Protein AF-A0A5N5X2F8-F1 (afdb_monomer)

Nearest PDB 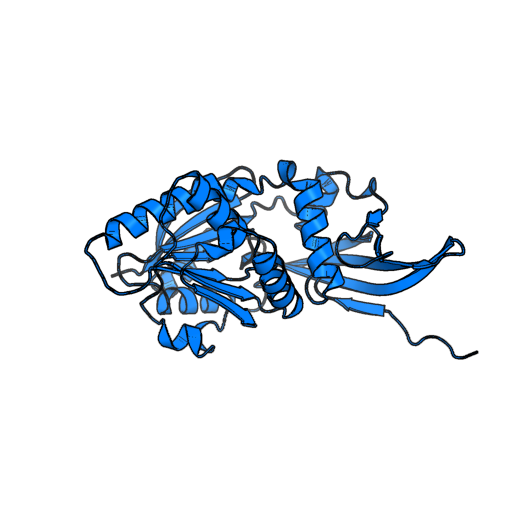structures (foldseek):
  5hoq-assembly1_C-2  TM=4.712E-01  e=2.119E-04  Micromonospora echinospora
  1zkd-assembly1_B  TM=4.574E-01  e=3.622E-04  Rhodopseudomonas palustris CGA009
  1zkd-assembly1_A  TM=4.535E-01  e=3.844E-04  Rhodopseudomonas palustris CGA009
  6kpb-assembly1_C-2  TM=5.242E-01  e=2.912E-03  Arabidopsis thaliana
  5zzw-assembly2_A  TM=4.802E-01  e=1.370E-02  Dictyostelium discoideum

Organism: NCBI:txid41062

Secondary structure (DSSP, 8-state):
-PPPPP-EEEE-SSSSHHHHHHHHHHHHHTHHHHTTTHHHHHHHHHHHHHHHHTTTT-SSPEEEEEET-TTSHHHHHHHHHHHHTT---TTEEEEEEES-HHHHHHHHHHHHH-GGGGGSSEEEEEE--GGGGGGSHHHHTTTTTBSEEEE-TTGGGG--STTHHHHHHHHHHHHBPTTT-EEEEEEE--SSS-HHHHHHHHH-GGG--EEE-SSSTTEEEEPPEEEEEEEETTEEEEEEEEEEEEE-TTS-EEEEEEEEEEEEEEPP-HHHHHHHHHHTTEEEEEEEE-SSEEEEEEEE--

InterPro domains:
  IPR029063 S-adenosyl-L-methionine-dependent methyltransferase superfamily [G3DSA:3.40.50.150] (2-218)
  IPR029063 S-adenosyl-L-methionine-dependent methyltransferase superfamily [SSF53335] (6-289)
  IPR041698 Methyltransferase domain 25 [PF13649] (64-178)

Sequence (302 aa):
MSASASKERKSNFYDSAYLAEYYDILIRAYATALDTHADRRIYIPAMRKLLGFDSEQTSAPFIVLDVGTGTGRVLANLTNDAVEVNINLSNVEFIGVDKEPAMVHHASAMQQKNPSMSQVGRVNWLVGDAINLTSAELLQNKIGQVNLILFAAGGIAYLTEPDEQKRLFCQVAALLRPITGRFYLSVQRRLNTSLMEGVALQFDVINHREFLSGLYNGVVYKAPQIGESVREGQIVTTRYHSVVVKRIDAGGEEILEDNHIELKQRLWDEAETMGWATDARLHCEEAFKTFNETYFVFKRAD

pLDDT: mean 87.37, std 14.65, range [31.0, 98.81]

Foldseek 3Di:
DDPDDDLEDADALQQALVSLLVVVLLCVVCVVVLVLVVLLVPVVVLVVVLVVVVVVDDPAAAEEEEEQCFLVSSVLSSLVSCVVVVNQQLRHEYEYEHQHVSRLVNNVVVCVVRPSNVRHNYYHGDNDHLLCQCVDPVQVVQFQPHAEYEHDPQVVQQQDDPCSLLSNLLSVLRRANAPRHKYKYKHFPDPPDDPVCCCCVPPVLVVDQWDDGPPDPQKIKGRWDWDDWDDDPQKIKTWIWIWIWGQDPVRDIDTNHTYTHIGITGHDDPVVNVVSNVSSQKDFPDWDDDPTIIITMIHHHD

Mean predicted aligned error: 6.41 Å

Structure (mmCIF, N/CA/C/O backbone):
data_AF-A0A5N5X2F8-F1
#
_entry.id   AF-A0A5N5X2F8-F1
#
loop_
_atom_site.group_PDB
_atom_site.id
_atom_site.type_symbol
_atom_site.label_atom_id
_atom_site.label_alt_id
_atom_site.label_comp_id
_atom_site.label_asym_id
_atom_site.label_entity_id
_atom_site.label_seq_id
_atom_site.pdbx_PDB_ins_code
_atom_site.Cartn_x
_atom_site.Cartn_y
_atom_site.Cartn_z
_atom_site.occupancy
_atom_site.B_iso_or_equiv
_atom_site.auth_seq_id
_atom_site.auth_comp_id
_atom_site.auth_asym_id
_atom_site.auth_atom_id
_atom_site.pdbx_PDB_model_num
ATOM 1 N N . MET A 1 1 ? 8.270 -1.706 -45.590 1.00 36.06 1 MET A N 1
ATOM 2 C CA . MET A 1 1 ? 8.691 -2.005 -44.206 1.00 36.06 1 MET A CA 1
ATOM 3 C C . MET A 1 1 ? 8.122 -0.903 -43.333 1.00 36.06 1 MET A C 1
ATOM 5 O O . MET A 1 1 ? 8.534 0.238 -43.478 1.00 36.06 1 MET A O 1
ATOM 9 N N . SER A 1 2 ? 7.068 -1.210 -42.579 1.00 31.00 2 SER A N 1
ATOM 10 C CA . SER A 1 2 ? 6.364 -0.240 -41.735 1.00 31.00 2 SER A CA 1
ATOM 11 C C . SER A 1 2 ? 7.189 0.004 -40.478 1.00 31.00 2 SER A C 1
ATOM 13 O O . SER A 1 2 ? 7.494 -0.952 -39.770 1.00 31.00 2 SER A O 1
ATOM 15 N N . ALA A 1 3 ? 7.557 1.258 -40.220 1.00 37.19 3 ALA A N 1
ATOM 16 C CA . ALA A 1 3 ? 8.175 1.671 -38.970 1.00 37.19 3 ALA A CA 1
ATOM 17 C C . ALA A 1 3 ? 7.256 1.274 -37.804 1.00 37.19 3 ALA A C 1
ATOM 19 O O . ALA A 1 3 ? 6.080 1.640 -37.785 1.00 37.19 3 ALA A O 1
ATOM 20 N N . SER A 1 4 ? 7.776 0.469 -36.875 1.00 42.94 4 SER A N 1
ATOM 21 C CA . SER A 1 4 ? 7.120 0.191 -35.598 1.00 42.94 4 SE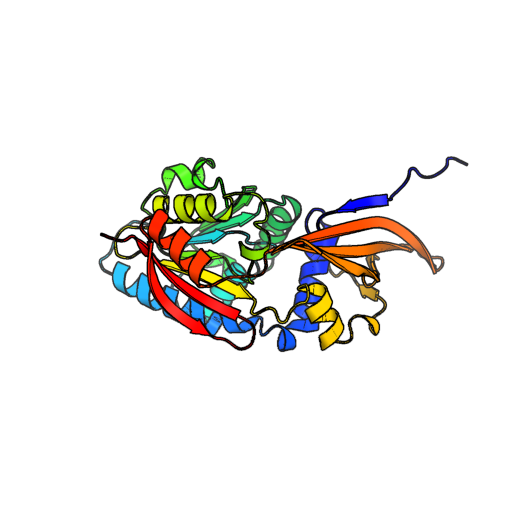R A CA 1
ATOM 22 C C . SER A 1 4 ? 6.848 1.525 -34.914 1.00 42.94 4 SER A C 1
ATOM 24 O O . SER A 1 4 ? 7.780 2.298 -34.699 1.00 42.94 4 SER A O 1
ATOM 26 N N . ALA A 1 5 ? 5.581 1.788 -34.592 1.00 48.28 5 ALA A N 1
ATOM 27 C CA . ALA A 1 5 ? 5.179 2.916 -33.766 1.00 48.28 5 ALA A CA 1
ATOM 28 C C . ALA A 1 5 ? 6.017 2.951 -32.475 1.00 48.28 5 ALA A C 1
ATOM 30 O O . ALA A 1 5 ? 6.410 1.900 -31.960 1.00 48.28 5 ALA A O 1
ATOM 31 N N . SER A 1 6 ? 6.323 4.162 -32.005 1.00 52.12 6 SER A N 1
ATOM 32 C CA . SER A 1 6 ? 7.123 4.405 -30.802 1.00 52.12 6 SER A CA 1
ATOM 33 C C . SER A 1 6 ? 6.571 3.592 -29.618 1.00 52.12 6 SER A C 1
ATOM 35 O O . SER A 1 6 ? 5.393 3.697 -29.281 1.00 52.12 6 SER A O 1
ATOM 37 N N . LYS A 1 7 ? 7.429 2.734 -29.044 1.00 75.50 7 LYS A N 1
ATOM 38 C CA . LYS A 1 7 ? 7.165 1.921 -27.840 1.00 75.50 7 LYS A CA 1
ATOM 39 C C . LYS A 1 7 ? 7.530 2.671 -26.549 1.00 75.50 7 LYS A C 1
ATOM 41 O O . LYS A 1 7 ? 7.416 2.108 -25.462 1.00 75.50 7 LYS A O 1
ATOM 46 N N . GLU A 1 8 ? 7.958 3.926 -26.695 1.00 87.12 8 GLU A N 1
ATOM 47 C CA . GLU A 1 8 ? 8.267 4.839 -25.602 1.00 87.12 8 GLU A CA 1
ATOM 48 C C . GLU A 1 8 ? 6.978 5.301 -24.936 1.00 87.12 8 GLU A C 1
ATOM 50 O O . GLU A 1 8 ? 6.026 5.737 -25.591 1.00 87.12 8 GLU A O 1
ATOM 55 N N . ARG A 1 9 ? 6.951 5.251 -23.609 1.00 92.38 9 ARG A N 1
ATOM 56 C CA . ARG A 1 9 ? 5.816 5.736 -22.834 1.00 92.38 9 ARG A CA 1
ATOM 57 C C . ARG A 1 9 ? 6.250 6.367 -21.525 1.00 92.38 9 ARG A C 1
ATOM 59 O O . ARG A 1 9 ? 7.236 5.971 -20.908 1.00 92.38 9 ARG A O 1
ATOM 66 N N . LYS A 1 10 ? 5.451 7.333 -21.070 1.00 91.75 10 LYS A N 1
ATOM 67 C CA . LYS A 1 10 ? 5.519 7.817 -19.690 1.00 91.75 10 LYS A CA 1
ATOM 68 C C . LYS A 1 10 ? 4.936 6.753 -18.769 1.00 91.75 10 LYS A C 1
ATOM 70 O O . LYS A 1 10 ? 3.912 6.161 -19.109 1.00 91.75 10 LYS A O 1
ATOM 75 N N . SER A 1 11 ? 5.581 6.535 -17.631 1.00 90.50 11 SER A N 1
ATOM 76 C CA . SER A 1 11 ? 5.168 5.549 -16.636 1.00 90.50 11 SER A CA 1
ATOM 77 C C . SER A 1 11 ? 5.377 6.075 -15.217 1.00 90.50 11 SER A C 1
ATOM 79 O O . SER A 1 11 ? 6.148 7.007 -14.982 1.00 90.50 11 SER A O 1
ATOM 81 N N . ASN A 1 12 ? 4.683 5.468 -14.261 1.00 86.56 12 ASN A N 1
ATOM 82 C CA . ASN A 1 12 ? 4.868 5.692 -12.830 1.00 86.56 12 ASN A CA 1
ATOM 83 C C . ASN A 1 12 ? 5.434 4.456 -12.106 1.00 86.56 12 ASN A C 1
ATOM 85 O O . ASN A 1 12 ? 5.328 4.379 -10.889 1.00 86.56 12 ASN A O 1
ATOM 89 N N . PHE A 1 13 ? 6.035 3.511 -12.842 1.00 88.44 13 PHE A N 1
ATOM 90 C CA . PHE A 1 13 ? 6.582 2.237 -12.348 1.00 88.44 13 PHE A CA 1
ATOM 91 C C . PHE A 1 13 ? 5.552 1.167 -11.954 1.00 88.44 13 PHE A C 1
ATOM 93 O O . PHE A 1 13 ? 5.938 0.046 -11.635 1.00 88.44 13 PHE A O 1
ATOM 100 N N . TYR A 1 14 ? 4.258 1.480 -11.977 1.00 90.56 14 TYR A N 1
ATOM 101 C CA . TYR A 1 14 ? 3.218 0.621 -11.404 1.00 90.56 14 TYR A CA 1
ATOM 102 C C . TYR A 1 14 ? 2.017 0.400 -12.337 1.00 90.56 14 TYR A C 1
ATOM 104 O O . TYR A 1 14 ? 1.095 -0.345 -12.017 1.00 90.56 14 TYR A O 1
ATOM 112 N N . ASP A 1 15 ? 2.043 1.025 -13.508 1.00 92.44 15 ASP A N 1
ATOM 113 C CA . ASP A 1 15 ? 0.921 1.198 -14.429 1.00 92.44 15 ASP A CA 1
ATOM 114 C C . ASP A 1 15 ? 0.852 0.146 -15.551 1.00 92.44 15 ASP A C 1
ATOM 116 O O . ASP A 1 15 ? 0.001 0.241 -16.436 1.00 92.44 15 ASP A O 1
ATOM 120 N N . SER A 1 16 ? 1.719 -0.873 -15.538 1.00 95.50 16 SER A N 1
ATOM 121 C CA . SER A 1 16 ? 1.654 -1.992 -16.487 1.00 95.50 16 SER A CA 1
ATOM 122 C C . SER A 1 16 ? 1.788 -3.352 -15.812 1.00 95.50 16 SER A C 1
ATOM 124 O O . SER A 1 16 ? 2.397 -3.499 -14.752 1.00 95.50 16 SER A O 1
ATOM 126 N N . ALA A 1 17 ? 1.225 -4.380 -16.452 1.00 95.75 17 ALA A N 1
ATOM 127 C CA . ALA A 1 17 ? 1.284 -5.752 -15.950 1.00 95.75 17 ALA A CA 1
ATOM 128 C C . ALA A 1 17 ? 2.725 -6.297 -15.904 1.00 95.75 17 ALA A C 1
ATOM 130 O O . ALA A 1 17 ? 3.045 -7.137 -15.063 1.00 95.75 17 ALA A O 1
ATOM 131 N N . TYR A 1 18 ? 3.601 -5.798 -16.782 1.00 95.31 18 TYR A N 1
ATOM 132 C CA . TYR A 1 18 ? 5.026 -6.110 -16.763 1.00 95.31 18 TYR A CA 1
ATOM 133 C C . TYR A 1 18 ? 5.723 -5.464 -15.567 1.00 95.31 18 TYR A C 1
ATOM 135 O O . TYR A 1 18 ? 6.466 -6.148 -14.866 1.00 95.31 18 TYR A O 1
ATOM 143 N N . LEU A 1 19 ? 5.462 -4.181 -15.306 1.00 93.50 19 LEU A N 1
ATOM 144 C CA . LEU A 1 19 ? 6.080 -3.460 -14.196 1.00 93.50 19 LEU A CA 1
ATOM 145 C C . LEU A 1 19 ? 5.560 -3.926 -12.826 1.00 93.50 19 LEU A C 1
ATOM 147 O O . LEU A 1 19 ? 6.339 -3.975 -11.878 1.00 93.50 19 LEU A O 1
ATOM 151 N N . ALA A 1 20 ? 4.299 -4.360 -12.728 1.00 94.94 20 ALA A N 1
ATOM 152 C CA . ALA A 1 20 ? 3.758 -4.984 -11.518 1.00 94.94 20 ALA A CA 1
ATOM 153 C C . ALA A 1 20 ? 4.495 -6.291 -11.158 1.00 94.94 20 ALA A C 1
ATOM 155 O O . ALA A 1 20 ? 4.914 -6.472 -10.014 1.00 94.94 20 ALA A O 1
ATOM 156 N N . GLU A 1 21 ? 4.740 -7.180 -12.131 1.00 94.75 21 GLU A N 1
ATOM 157 C CA . GLU A 1 21 ? 5.575 -8.366 -11.889 1.00 94.75 21 GLU A CA 1
ATOM 158 C C . GLU A 1 21 ? 7.024 -7.975 -11.583 1.00 94.75 21 GLU A C 1
ATOM 160 O O . GLU A 1 21 ? 7.647 -8.545 -10.684 1.00 94.75 21 GLU A O 1
ATOM 165 N N . TYR A 1 22 ? 7.566 -7.009 -12.325 1.00 91.94 22 TYR A N 1
ATOM 166 C CA . TYR A 1 22 ? 8.944 -6.581 -12.142 1.00 91.94 22 TYR A CA 1
ATOM 167 C C . TYR A 1 22 ? 9.190 -6.033 -10.735 1.00 91.94 22 TYR A C 1
ATOM 169 O O . TYR A 1 22 ? 10.188 -6.385 -10.106 1.00 91.94 22 TYR A O 1
ATOM 177 N N . TYR A 1 23 ? 8.251 -5.247 -10.206 1.00 89.62 23 TYR A N 1
ATOM 178 C CA . TYR A 1 23 ? 8.258 -4.790 -8.821 1.00 89.62 23 TYR A CA 1
ATOM 179 C C . TYR A 1 23 ? 8.383 -5.969 -7.849 1.00 89.62 23 TYR A C 1
ATOM 181 O O . TYR A 1 23 ? 9.289 -5.998 -7.020 1.00 89.62 23 TYR A O 1
ATOM 189 N N . ASP A 1 24 ? 7.548 -6.992 -8.008 1.00 89.75 24 ASP A N 1
ATOM 190 C CA . ASP A 1 24 ? 7.590 -8.211 -7.201 1.00 89.75 24 ASP A CA 1
ATOM 191 C C . ASP A 1 24 ? 8.935 -8.957 -7.304 1.00 89.75 24 ASP A C 1
ATOM 193 O O . ASP A 1 24 ? 9.439 -9.486 -6.307 1.00 89.75 24 ASP A O 1
ATOM 197 N N . ILE A 1 25 ? 9.531 -9.013 -8.500 1.00 89.38 25 ILE A N 1
ATOM 198 C CA . ILE A 1 25 ? 10.857 -9.609 -8.718 1.00 89.38 25 ILE A CA 1
ATOM 199 C C . ILE A 1 25 ? 11.926 -8.825 -7.958 1.00 89.38 25 ILE A C 1
ATOM 201 O O . ILE A 1 25 ? 12.729 -9.442 -7.256 1.00 89.38 25 ILE A O 1
ATOM 205 N N . LEU A 1 26 ? 11.917 -7.494 -8.052 1.00 83.00 26 LEU A N 1
ATOM 206 C CA . LEU A 1 26 ? 12.852 -6.636 -7.326 1.00 83.00 26 LEU A CA 1
ATOM 207 C C . LEU A 1 26 ? 12.695 -6.814 -5.815 1.00 83.00 26 LEU A C 1
ATOM 209 O O . LEU A 1 26 ? 13.677 -7.076 -5.124 1.00 83.00 26 LEU A O 1
ATOM 213 N N . ILE A 1 27 ? 11.467 -6.760 -5.296 1.00 81.12 27 ILE A N 1
ATOM 214 C CA . ILE A 1 27 ? 11.210 -6.959 -3.867 1.00 81.12 27 ILE A CA 1
ATOM 215 C C . ILE A 1 27 ? 11.741 -8.318 -3.393 1.00 81.12 27 ILE A C 1
ATOM 217 O O . ILE A 1 27 ? 12.371 -8.381 -2.341 1.00 81.12 27 ILE A O 1
ATOM 221 N N . ARG A 1 28 ? 11.557 -9.398 -4.167 1.00 82.75 28 ARG A N 1
ATOM 222 C CA . ARG A 1 28 ? 12.106 -10.724 -3.825 1.00 82.75 28 ARG A CA 1
ATOM 223 C C . ARG A 1 28 ? 13.629 -10.771 -3.884 1.00 82.75 28 ARG A C 1
ATOM 225 O O . ARG A 1 28 ? 14.243 -11.314 -2.969 1.00 82.75 28 ARG A O 1
ATOM 232 N N . ALA A 1 29 ? 14.232 -10.212 -4.932 1.00 78.00 29 ALA A N 1
ATOM 233 C CA . ALA A 1 29 ? 15.685 -10.167 -5.085 1.00 78.00 29 ALA A CA 1
ATOM 234 C C . ALA A 1 29 ? 16.360 -9.439 -3.909 1.00 78.00 29 ALA A C 1
ATOM 236 O O . ALA A 1 29 ? 17.461 -9.806 -3.504 1.00 78.00 29 ALA A O 1
ATOM 237 N N . TYR A 1 30 ? 15.661 -8.467 -3.317 1.00 72.50 30 TYR A N 1
ATOM 238 C CA . TYR A 1 30 ? 16.146 -7.649 -2.207 1.00 72.50 30 TYR A CA 1
ATOM 239 C C . TYR A 1 30 ? 15.386 -7.886 -0.892 1.00 72.50 30 TYR A C 1
ATOM 241 O O . TYR A 1 30 ? 15.434 -7.046 0.005 1.00 72.50 30 TYR A O 1
ATOM 249 N N . ALA A 1 31 ? 14.717 -9.031 -0.729 1.00 71.00 31 ALA A N 1
ATOM 250 C CA . ALA A 1 31 ? 13.825 -9.283 0.409 1.00 71.00 31 ALA A CA 1
ATOM 251 C C . ALA A 1 31 ? 14.524 -9.140 1.774 1.00 71.00 31 ALA A C 1
ATOM 253 O O . ALA A 1 31 ? 13.981 -8.530 2.695 1.00 71.00 31 ALA A O 1
ATOM 254 N N . THR A 1 32 ? 15.756 -9.649 1.890 1.00 65.19 32 THR A N 1
ATOM 255 C CA . THR A 1 32 ? 16.577 -9.548 3.111 1.00 65.19 32 THR A CA 1
ATOM 256 C C . THR A 1 32 ? 16.961 -8.103 3.426 1.00 65.19 32 THR A C 1
ATOM 258 O O . THR A 1 32 ? 16.944 -7.685 4.578 1.00 65.19 32 THR A O 1
ATOM 261 N N . ALA A 1 33 ? 17.297 -7.339 2.391 1.00 60.59 33 ALA A N 1
ATOM 262 C CA . ALA A 1 33 ? 17.707 -5.942 2.471 1.00 60.59 33 ALA A CA 1
ATOM 263 C C . ALA A 1 33 ? 16.549 -5.006 2.852 1.00 60.59 33 ALA A C 1
ATOM 265 O O . ALA A 1 33 ? 16.720 -4.047 3.606 1.00 60.59 33 ALA A O 1
ATOM 266 N N . LEU A 1 34 ? 15.362 -5.315 2.336 1.00 63.16 34 LEU A N 1
ATOM 267 C CA . LEU A 1 34 ? 14.129 -4.576 2.575 1.00 63.16 34 LEU A CA 1
ATOM 268 C C . LEU A 1 34 ? 13.390 -5.039 3.841 1.00 63.16 34 LEU A C 1
ATOM 270 O O . LEU A 1 34 ? 12.385 -4.430 4.190 1.00 63.16 34 LEU A O 1
ATOM 274 N N . ASP A 1 35 ? 13.878 -6.090 4.515 1.00 69.75 35 ASP A N 1
ATOM 275 C CA . ASP A 1 35 ? 13.223 -6.764 5.647 1.00 69.75 35 ASP A CA 1
ATOM 276 C C . ASP A 1 35 ? 11.722 -6.974 5.381 1.00 69.75 35 ASP A C 1
ATOM 278 O O . ASP A 1 35 ? 10.861 -6.588 6.167 1.00 69.75 35 ASP A O 1
ATOM 282 N N . THR A 1 36 ? 11.376 -7.587 4.243 1.00 65.50 36 THR A N 1
ATOM 283 C CA . THR A 1 36 ? 9.975 -7.732 3.785 1.00 65.50 36 THR A CA 1
ATOM 284 C C . THR A 1 36 ? 9.102 -8.602 4.698 1.00 65.50 36 THR A C 1
ATOM 286 O O . THR A 1 36 ? 7.901 -8.739 4.460 1.00 65.50 36 THR A O 1
ATOM 289 N N . HIS A 1 37 ? 9.703 -9.219 5.717 1.00 67.38 37 HIS A N 1
ATOM 290 C CA . HIS A 1 37 ? 9.033 -9.978 6.772 1.00 67.38 37 HIS A CA 1
ATOM 291 C C . HIS A 1 37 ? 8.951 -9.209 8.103 1.00 67.38 37 HIS A C 1
ATOM 293 O O . HIS A 1 37 ? 8.372 -9.723 9.062 1.00 67.38 37 HIS A O 1
ATOM 299 N N . ALA A 1 38 ? 9.473 -7.978 8.186 1.00 73.06 38 ALA A N 1
ATOM 300 C CA . ALA A 1 38 ? 9.280 -7.086 9.331 1.00 73.06 38 ALA A CA 1
ATOM 301 C C . ALA A 1 38 ? 7.794 -6.905 9.656 1.00 73.06 38 ALA A C 1
ATOM 303 O O . ALA A 1 38 ? 7.424 -6.943 10.831 1.00 73.06 38 ALA A O 1
ATOM 304 N N . ASP A 1 39 ? 6.962 -6.814 8.613 1.00 79.12 39 ASP A N 1
ATOM 305 C CA . ASP A 1 39 ? 5.502 -6.694 8.671 1.00 79.12 39 ASP A CA 1
ATOM 306 C C . ASP A 1 39 ? 4.878 -7.729 9.623 1.00 79.12 39 ASP A C 1
ATOM 308 O O . ASP A 1 39 ? 3.998 -7.399 10.421 1.00 79.12 39 ASP A O 1
ATOM 312 N N . ARG A 1 40 ? 5.398 -8.968 9.641 1.00 85.56 40 ARG A N 1
ATOM 313 C CA . ARG A 1 40 ? 4.933 -10.041 10.535 1.00 85.56 40 ARG A CA 1
ATOM 314 C C . ARG A 1 40 ? 4.999 -9.641 12.005 1.00 85.56 40 ARG A C 1
ATOM 316 O O . ARG A 1 40 ? 4.072 -9.906 12.769 1.00 85.56 40 ARG A O 1
ATOM 323 N N . ARG A 1 41 ? 6.107 -9.014 12.415 1.00 87.56 41 ARG A N 1
ATOM 324 C CA . ARG A 1 41 ? 6.366 -8.616 13.811 1.00 87.56 41 ARG A CA 1
ATOM 325 C C . ARG A 1 41 ? 5.444 -7.487 14.272 1.00 87.56 41 ARG A C 1
ATOM 327 O O . ARG A 1 41 ? 5.366 -7.234 15.470 1.00 87.56 41 ARG A O 1
ATOM 334 N N . ILE A 1 42 ? 4.741 -6.848 13.341 1.00 91.12 42 ILE A N 1
ATOM 335 C CA . ILE A 1 42 ? 3.884 -5.691 13.586 1.00 91.12 42 ILE A CA 1
ATOM 336 C C . ILE A 1 42 ? 2.414 -6.090 13.449 1.00 91.12 42 ILE A C 1
ATOM 338 O O . ILE A 1 42 ? 1.636 -5.963 14.396 1.00 91.12 42 ILE A O 1
ATOM 342 N N . TYR A 1 43 ? 2.034 -6.621 12.289 1.00 93.62 43 TYR A N 1
ATOM 343 C CA . TYR A 1 43 ? 0.634 -6.817 11.933 1.00 93.62 43 TYR A CA 1
ATOM 344 C C . TYR A 1 43 ? 0.016 -8.069 12.558 1.00 93.62 43 TYR A C 1
ATOM 346 O O . TYR A 1 43 ? -1.163 -8.038 12.902 1.00 93.62 43 TYR A O 1
ATOM 354 N N . ILE A 1 44 ? 0.780 -9.143 12.805 1.00 94.56 44 ILE A N 1
ATOM 355 C CA . ILE A 1 44 ? 0.236 -10.334 13.485 1.00 94.56 44 ILE A CA 1
ATOM 356 C C . ILE A 1 44 ? -0.136 -10.040 14.945 1.00 94.56 44 ILE A C 1
ATOM 358 O O . ILE A 1 44 ? -1.265 -10.359 15.337 1.00 94.56 44 ILE A O 1
ATOM 362 N N . PRO A 1 45 ? 0.736 -9.424 15.772 1.00 93.50 45 PRO A N 1
ATOM 363 C CA . PRO A 1 45 ? 0.343 -9.003 17.115 1.00 93.50 45 PRO A CA 1
ATOM 364 C C . PRO A 1 45 ? -0.851 -8.043 17.112 1.00 93.50 45 PRO A C 1
ATOM 366 O O . PRO A 1 45 ? -1.762 -8.221 17.922 1.00 93.50 45 PRO A O 1
ATOM 369 N N . ALA A 1 46 ? -0.881 -7.081 16.181 1.00 92.69 46 ALA A N 1
ATOM 370 C CA . ALA A 1 46 ? -1.993 -6.145 16.028 1.00 92.69 46 ALA A CA 1
ATOM 371 C C . ALA A 1 46 ? -3.311 -6.874 15.732 1.00 92.69 46 ALA A C 1
ATOM 373 O O . ALA A 1 46 ? -4.291 -6.703 16.457 1.00 92.69 46 ALA A O 1
ATOM 374 N N . MET A 1 47 ? -3.318 -7.748 14.723 1.00 92.25 47 MET A N 1
ATOM 375 C CA . MET A 1 47 ? -4.497 -8.516 14.335 1.00 92.25 47 MET A CA 1
ATOM 376 C C . MET A 1 47 ? -4.978 -9.411 15.482 1.00 92.25 47 MET A C 1
ATOM 378 O O . MET A 1 47 ? -6.166 -9.415 15.788 1.00 92.25 47 MET A O 1
ATOM 382 N N . ARG A 1 48 ? -4.074 -10.105 16.187 1.00 91.75 48 ARG A N 1
ATOM 383 C CA . ARG A 1 48 ? -4.438 -10.932 17.351 1.00 91.75 48 ARG A CA 1
ATOM 384 C C . ARG A 1 48 ? -5.058 -10.104 18.478 1.00 91.75 48 ARG A C 1
ATOM 386 O O . ARG A 1 48 ? -6.065 -10.518 19.045 1.00 91.75 48 ARG A O 1
ATOM 393 N N . LYS A 1 49 ? -4.466 -8.950 18.803 1.00 90.44 49 LYS A N 1
ATOM 394 C CA . LYS A 1 49 ? -4.980 -8.030 19.830 1.00 90.44 49 LYS A CA 1
ATOM 395 C C . LYS A 1 49 ? -6.395 -7.564 19.474 1.00 90.44 49 LYS A C 1
ATOM 397 O O . LYS A 1 49 ? -7.282 -7.623 20.318 1.00 90.44 49 LYS A O 1
ATOM 402 N N . LEU A 1 50 ? -6.613 -7.158 18.223 1.00 88.88 50 LEU A N 1
ATOM 403 C CA . LEU A 1 50 ? -7.904 -6.655 17.749 1.00 88.88 50 LEU A CA 1
ATOM 404 C C . LEU A 1 50 ? -8.974 -7.750 17.646 1.00 88.88 50 LEU A C 1
ATOM 406 O O . LEU A 1 50 ? -10.100 -7.525 18.076 1.00 88.88 50 LEU A O 1
ATOM 410 N N . LEU A 1 51 ? -8.618 -8.950 17.180 1.00 85.81 51 LEU A N 1
ATOM 411 C CA . LEU A 1 51 ? -9.510 -10.115 17.206 1.00 85.81 51 LEU A CA 1
ATOM 412 C C . LEU A 1 51 ? -9.894 -10.517 18.638 1.00 85.81 51 LEU A C 1
ATOM 414 O O . LEU A 1 51 ? -11.018 -10.946 18.875 1.00 85.81 51 LEU A O 1
ATOM 418 N N . GLY A 1 52 ? -8.983 -10.354 19.603 1.00 78.25 52 GLY A N 1
ATOM 419 C CA . GLY A 1 52 ? -9.267 -10.578 21.022 1.00 78.25 52 GLY A CA 1
ATOM 420 C C . GLY A 1 52 ? -10.316 -9.615 21.585 1.00 78.25 52 GLY A C 1
ATOM 421 O O . GLY A 1 52 ? -11.154 -10.036 22.380 1.00 78.25 52 GLY A O 1
ATOM 422 N N . PHE A 1 53 ? -10.326 -8.353 21.142 1.00 66.50 53 PHE A N 1
ATOM 423 C CA . PHE A 1 53 ? -11.377 -7.393 21.503 1.00 66.50 53 PHE A CA 1
ATOM 424 C C . PHE A 1 53 ? -12.735 -7.718 20.864 1.00 66.50 53 PHE A C 1
ATOM 426 O O . PHE A 1 53 ? -13.763 -7.429 21.464 1.00 66.50 53 PHE A O 1
ATOM 433 N N . ASP A 1 54 ? -12.744 -8.355 19.691 1.00 63.03 54 ASP A N 1
ATOM 434 C CA . ASP A 1 54 ? -13.960 -8.810 18.995 1.00 63.03 54 ASP A CA 1
ATOM 435 C C . ASP A 1 54 ? -14.474 -10.183 19.488 1.00 63.03 54 ASP A C 1
ATOM 437 O O . ASP A 1 54 ? -15.458 -10.705 18.961 1.00 63.03 54 ASP A O 1
ATOM 441 N N . SER A 1 55 ? -13.835 -10.784 20.504 1.00 53.34 55 SER A N 1
ATOM 442 C CA . SER A 1 55 ? -14.185 -12.120 21.021 1.00 53.34 55 SER A CA 1
ATOM 443 C C . SER A 1 55 ? -15.556 -12.200 21.709 1.00 53.34 55 SER A C 1
ATOM 445 O O . SER A 1 55 ? -16.078 -13.302 21.899 1.00 53.34 55 SER A O 1
ATOM 447 N N . GLU A 1 56 ? -16.201 -11.061 21.980 1.00 53.12 56 GLU A N 1
ATOM 448 C CA . GLU A 1 56 ? -17.640 -10.994 22.247 1.00 53.12 56 GLU A CA 1
ATOM 449 C C . GLU A 1 56 ? -18.431 -11.162 20.940 1.00 53.12 56 GLU A C 1
ATOM 451 O O . GLU A 1 56 ? -19.016 -10.211 20.441 1.00 53.12 56 GLU A O 1
ATOM 456 N N . GLN A 1 57 ? -18.394 -12.375 20.370 1.00 49.94 57 GLN A N 1
ATOM 457 C CA . GLN A 1 57 ? -19.286 -12.941 19.339 1.00 49.94 57 GLN A CA 1
ATOM 458 C C . GLN A 1 57 ? -20.151 -11.933 18.558 1.00 49.94 57 GLN A C 1
ATOM 460 O O . GLN A 1 57 ? -21.380 -12.039 18.524 1.00 49.94 57 GLN A O 1
ATOM 465 N N . THR A 1 58 ? -19.532 -10.975 17.870 1.00 58.28 58 THR A N 1
ATOM 466 C CA . THR A 1 58 ? -20.268 -10.216 16.867 1.00 58.28 58 THR A CA 1
ATOM 467 C C . THR A 1 58 ? -20.351 -11.095 15.624 1.00 58.28 58 THR A C 1
ATOM 469 O O . THR A 1 58 ? -19.365 -11.676 15.179 1.00 58.28 58 THR A O 1
ATOM 472 N N . SER A 1 59 ? -21.542 -11.229 15.039 1.00 69.19 59 SER A N 1
ATOM 473 C CA . SER A 1 59 ? -21.725 -11.919 13.754 1.00 69.19 59 SER A CA 1
ATOM 474 C C . SER A 1 59 ? -21.104 -11.153 12.576 1.00 69.19 59 SER A C 1
ATOM 476 O O . SER A 1 59 ? -21.262 -11.555 11.426 1.00 69.19 59 SER A O 1
ATOM 478 N N . ALA A 1 60 ? -20.473 -10.007 12.842 1.00 85.12 60 ALA A N 1
ATOM 479 C CA . ALA A 1 60 ? -19.862 -9.157 11.841 1.00 85.12 60 ALA A CA 1
ATOM 480 C C . ALA A 1 60 ? -18.454 -9.671 11.490 1.00 85.12 60 ALA A C 1
ATOM 482 O O . ALA A 1 60 ? -17.736 -10.149 12.371 1.00 85.12 60 ALA A O 1
ATOM 483 N N . PRO A 1 61 ? -18.037 -9.572 10.217 1.00 91.31 61 PRO A N 1
ATOM 484 C CA . PRO A 1 61 ? -16.678 -9.916 9.830 1.00 91.31 61 PRO A CA 1
ATOM 485 C C . PRO A 1 61 ? -15.673 -8.918 10.415 1.00 91.31 61 PRO A C 1
ATOM 487 O O . PRO A 1 61 ? -15.955 -7.721 10.514 1.00 91.31 61 PRO A O 1
ATOM 490 N N . PHE A 1 62 ? -14.478 -9.409 10.739 1.00 95.00 62 PHE A N 1
ATOM 491 C CA . PHE A 1 62 ? -13.325 -8.571 11.055 1.00 95.00 62 PHE A CA 1
ATOM 492 C C . PHE A 1 62 ? -12.736 -8.023 9.751 1.00 95.00 62 PHE A C 1
ATOM 494 O O . PHE A 1 62 ? -12.286 -8.799 8.907 1.00 95.00 62 PHE A O 1
ATOM 501 N N . ILE A 1 63 ? -12.746 -6.704 9.563 1.00 97.69 63 ILE A N 1
ATOM 502 C CA . ILE A 1 63 ? -12.370 -6.081 8.287 1.00 97.69 63 ILE A CA 1
ATOM 503 C C . ILE A 1 63 ? -10.950 -5.519 8.362 1.00 97.69 63 ILE A C 1
ATOM 505 O O . ILE A 1 63 ? -10.663 -4.650 9.193 1.00 97.69 63 ILE A O 1
ATOM 509 N N . VAL A 1 64 ? -10.095 -5.966 7.439 1.00 98.44 64 VAL A N 1
ATOM 510 C CA . VAL A 1 64 ? -8.761 -5.401 7.195 1.00 98.44 64 VAL A CA 1
ATOM 511 C C . VAL A 1 64 ? -8.741 -4.712 5.838 1.00 98.44 64 VAL A C 1
ATOM 513 O O . VAL A 1 64 ? -9.045 -5.327 4.817 1.00 98.44 64 VAL A O 1
ATOM 516 N N . LEU A 1 65 ? -8.365 -3.439 5.833 1.00 98.81 65 LEU A N 1
ATOM 517 C CA . LEU A 1 65 ? -8.194 -2.624 4.636 1.00 98.81 65 LEU A CA 1
ATOM 518 C C . LEU A 1 65 ? -6.708 -2.328 4.426 1.00 98.81 65 LEU A C 1
ATOM 520 O O . LEU A 1 65 ? -6.083 -1.726 5.292 1.00 98.81 65 LEU A O 1
ATOM 524 N N . ASP A 1 66 ? -6.161 -2.704 3.278 1.00 98.69 66 ASP A N 1
ATOM 525 C CA . ASP A 1 66 ? -4.799 -2.366 2.858 1.00 98.69 66 ASP A CA 1
ATOM 526 C C . ASP A 1 66 ? -4.852 -1.292 1.765 1.00 98.69 66 ASP A C 1
ATOM 528 O O . ASP A 1 66 ? -5.338 -1.531 0.657 1.00 98.69 66 ASP A O 1
ATOM 532 N N . VAL A 1 67 ? -4.421 -0.080 2.110 1.00 98.56 67 VAL A N 1
ATOM 533 C CA . VAL A 1 67 ? -4.440 1.101 1.239 1.00 98.56 67 VAL A CA 1
ATOM 534 C C . VAL A 1 67 ? -3.105 1.200 0.510 1.00 98.56 67 VAL A C 1
ATOM 536 O O . VAL A 1 67 ? -2.057 1.157 1.145 1.00 98.56 67 VAL A O 1
ATOM 539 N N . GLY A 1 68 ? -3.136 1.367 -0.813 1.00 97.25 68 GLY A N 1
ATOM 540 C CA . GLY A 1 68 ? -1.930 1.262 -1.639 1.00 97.25 68 GLY A CA 1
ATOM 541 C C . GLY A 1 68 ? -1.376 -0.163 -1.626 1.00 97.25 68 GLY A C 1
ATOM 542 O O . GLY A 1 68 ? -0.186 -0.363 -1.394 1.00 97.25 68 GLY A O 1
ATOM 543 N N . THR A 1 69 ? -2.258 -1.152 -1.803 1.00 97.62 69 THR A N 1
ATOM 544 C CA . THR A 1 69 ? -1.941 -2.578 -1.620 1.00 97.62 69 THR A CA 1
ATOM 545 C C . THR A 1 69 ? -0.887 -3.099 -2.604 1.00 97.62 69 THR A C 1
ATOM 547 O O . THR A 1 69 ? -0.282 -4.153 -2.373 1.00 97.62 69 THR A O 1
ATOM 550 N N . GLY A 1 70 ? -0.638 -2.379 -3.705 1.00 96.44 70 GLY A N 1
ATOM 551 C CA . GLY A 1 70 ? 0.283 -2.788 -4.755 1.00 96.44 70 GLY A CA 1
ATOM 552 C C . GLY A 1 70 ? -0.071 -4.179 -5.276 1.00 96.44 70 GLY A C 1
ATOM 553 O O . GLY A 1 70 ? -1.222 -4.483 -5.583 1.00 96.44 70 GLY A O 1
ATOM 554 N N . THR A 1 71 ? 0.920 -5.064 -5.312 1.00 96.31 71 THR A N 1
ATOM 555 C CA . THR A 1 71 ? 0.766 -6.466 -5.729 1.00 96.31 71 THR A CA 1
ATOM 556 C C . THR A 1 71 ? 0.062 -7.356 -4.693 1.00 96.31 71 THR A C 1
ATOM 558 O O . THR A 1 71 ? 0.015 -8.575 -4.859 1.00 96.31 71 THR A O 1
ATOM 561 N N . GLY A 1 72 ? -0.473 -6.788 -3.606 1.00 96.38 72 GLY A N 1
ATOM 562 C CA . GLY A 1 72 ? -1.157 -7.521 -2.537 1.00 96.38 72 GLY A CA 1
ATOM 563 C C . GLY A 1 72 ? -0.214 -8.265 -1.586 1.00 96.38 72 GLY A C 1
ATOM 564 O O . GLY A 1 72 ? -0.669 -9.074 -0.772 1.00 96.38 72 GLY A O 1
ATOM 565 N N . ARG A 1 73 ? 1.101 -8.006 -1.668 1.00 93.62 73 ARG A N 1
ATOM 566 C CA . ARG A 1 73 ? 2.150 -8.675 -0.874 1.00 93.62 73 ARG A CA 1
ATOM 567 C C . ARG A 1 73 ? 1.844 -8.667 0.623 1.00 93.62 73 ARG A C 1
ATOM 569 O O . ARG A 1 73 ? 2.025 -9.687 1.282 1.00 93.62 73 ARG A O 1
ATOM 576 N N . VAL A 1 74 ? 1.408 -7.528 1.160 1.00 94.00 74 VAL A N 1
ATOM 577 C CA . VAL A 1 74 ? 1.190 -7.355 2.604 1.00 94.00 74 VAL A CA 1
ATOM 578 C C . VAL A 1 74 ? 0.077 -8.274 3.094 1.00 94.00 74 VAL A C 1
ATOM 580 O O . VAL A 1 74 ? 0.293 -9.039 4.031 1.00 94.00 74 VAL A O 1
ATOM 583 N N . LEU A 1 75 ? -1.077 -8.279 2.421 1.00 96.88 75 LEU A N 1
ATOM 584 C CA . LEU A 1 75 ? -2.191 -9.169 2.762 1.00 96.88 75 LEU A CA 1
ATOM 585 C C . LEU A 1 75 ? -1.840 -10.649 2.549 1.00 96.88 75 LEU A C 1
ATOM 587 O O . LEU A 1 75 ? -2.196 -11.494 3.374 1.00 96.88 75 LEU A O 1
ATOM 591 N N . ALA A 1 76 ? -1.094 -10.976 1.490 1.00 95.19 76 ALA A N 1
ATOM 592 C CA . ALA A 1 76 ? -0.622 -12.338 1.248 1.00 95.19 76 ALA A CA 1
ATOM 593 C C . ALA A 1 76 ? 0.304 -12.837 2.374 1.00 95.19 76 ALA A C 1
ATOM 595 O O . ALA A 1 76 ? 0.114 -13.945 2.882 1.00 95.19 76 ALA A O 1
ATOM 596 N N . ASN A 1 77 ? 1.265 -12.011 2.799 1.00 93.69 77 ASN A N 1
ATOM 597 C CA . ASN A 1 77 ? 2.170 -12.322 3.905 1.00 93.69 77 ASN A CA 1
ATOM 598 C C . ASN A 1 77 ? 1.413 -12.431 5.230 1.00 93.69 77 ASN A C 1
ATOM 600 O O . ASN A 1 77 ? 1.570 -13.429 5.929 1.00 93.69 77 ASN A O 1
ATOM 604 N N . LEU A 1 78 ? 0.528 -11.472 5.526 1.00 95.19 78 LEU A N 1
ATOM 605 C CA . LEU A 1 78 ? -0.309 -11.492 6.725 1.00 95.19 78 LEU A CA 1
ATOM 606 C C . LEU A 1 78 ? -1.121 -12.789 6.819 1.00 95.19 78 LEU A C 1
ATOM 608 O O . LEU A 1 78 ? -1.221 -13.372 7.895 1.00 95.19 78 LEU A O 1
ATOM 612 N N . THR A 1 79 ? -1.655 -13.269 5.694 1.00 96.00 79 THR A N 1
ATOM 613 C CA . THR A 1 79 ? -2.386 -14.541 5.633 1.00 96.00 79 THR A CA 1
ATOM 614 C C . THR A 1 79 ? -1.484 -15.731 5.934 1.00 96.00 79 THR A C 1
ATOM 616 O O . THR A 1 79 ? -1.828 -16.558 6.775 1.00 96.00 79 THR A O 1
ATOM 619 N N . ASN A 1 80 ? -0.333 -15.825 5.262 1.00 95.25 80 ASN A N 1
ATOM 620 C CA . ASN A 1 80 ? 0.623 -16.914 5.471 1.00 95.25 80 ASN A CA 1
ATOM 621 C C . ASN A 1 80 ? 1.063 -16.984 6.935 1.00 95.25 80 ASN A C 1
ATOM 623 O O . ASN A 1 80 ? 1.016 -18.045 7.556 1.00 95.25 80 ASN A O 1
ATOM 627 N N . ASP A 1 81 ? 1.419 -15.830 7.495 1.00 95.00 81 ASP A N 1
ATOM 628 C CA . ASP A 1 81 ? 1.860 -15.714 8.874 1.00 95.00 81 ASP A CA 1
ATOM 629 C C . ASP A 1 81 ? 0.736 -16.083 9.850 1.00 95.00 81 ASP A C 1
ATOM 631 O O . ASP A 1 81 ? 0.972 -16.805 10.817 1.00 95.00 81 ASP A O 1
ATOM 635 N N . ALA A 1 82 ? -0.495 -15.629 9.594 1.00 94.44 82 ALA A N 1
ATOM 636 C CA . ALA A 1 82 ? -1.664 -15.931 10.414 1.00 94.44 82 ALA A CA 1
ATOM 637 C C . ALA A 1 82 ? -1.995 -17.427 10.433 1.00 94.44 82 ALA A C 1
ATOM 639 O O . ALA A 1 82 ? -2.276 -17.963 11.507 1.00 94.44 82 ALA A O 1
ATOM 640 N N . VAL A 1 83 ? -1.910 -18.104 9.284 1.00 94.38 83 VAL A N 1
ATOM 641 C CA . VAL A 1 83 ? -2.078 -19.561 9.184 1.00 94.38 83 VAL A CA 1
ATOM 642 C C . VAL A 1 83 ? -1.002 -20.283 9.992 1.00 94.38 83 VAL A C 1
ATOM 644 O O . VAL A 1 83 ? -1.322 -21.174 10.775 1.00 94.38 83 VAL A O 1
ATOM 647 N N . GLU A 1 84 ? 0.258 -19.865 9.874 1.00 94.56 84 GLU A N 1
ATOM 648 C CA . GLU A 1 84 ? 1.372 -20.466 10.615 1.00 94.56 84 GLU A CA 1
ATOM 649 C C . GLU A 1 84 ? 1.194 -20.346 12.138 1.00 94.56 84 GLU A C 1
ATOM 651 O O . GLU A 1 84 ? 1.530 -21.266 12.886 1.00 94.56 84 GLU A O 1
ATOM 656 N N . VAL A 1 85 ? 0.621 -19.234 12.611 1.00 93.88 85 VAL A N 1
ATOM 657 C CA . VAL A 1 85 ? 0.338 -19.008 14.038 1.00 93.88 85 VAL A CA 1
ATOM 658 C C . VAL A 1 85 ? -1.090 -19.381 14.459 1.00 93.88 85 VAL A C 1
ATOM 660 O O . VAL A 1 85 ? -1.519 -18.983 15.546 1.00 93.88 85 VAL A O 1
ATOM 663 N N . ASN A 1 86 ? -1.812 -20.147 13.635 1.00 93.62 86 ASN A N 1
ATOM 664 C CA . ASN A 1 86 ? -3.160 -20.666 13.895 1.00 93.62 86 ASN A CA 1
ATOM 665 C C . ASN A 1 86 ? -4.213 -19.593 14.241 1.00 93.62 86 ASN A C 1
ATOM 667 O O . ASN A 1 86 ? -5.069 -19.802 15.104 1.00 93.62 86 ASN A O 1
ATOM 671 N N . ILE A 1 87 ? -4.170 -18.432 13.586 1.00 92.62 87 ILE A N 1
ATOM 672 C CA . ILE A 1 87 ? -5.260 -17.452 13.661 1.00 92.62 87 ILE A CA 1
ATOM 673 C C . ILE A 1 87 ? -6.358 -17.865 12.677 1.00 92.62 87 ILE A C 1
ATOM 675 O O . ILE A 1 87 ? -6.101 -18.060 11.493 1.00 92.62 87 ILE A O 1
ATOM 679 N N . ASN A 1 88 ? -7.597 -17.974 13.162 1.00 92.31 88 ASN A N 1
ATOM 680 C CA . ASN A 1 88 ? -8.745 -18.292 12.319 1.00 92.31 88 ASN A CA 1
ATOM 681 C C . ASN A 1 88 ? -9.131 -17.089 11.438 1.00 92.31 88 ASN A C 1
ATOM 683 O O . ASN A 1 88 ? -9.575 -16.064 11.951 1.00 92.31 88 ASN A O 1
ATOM 687 N N . LEU A 1 89 ? -9.010 -17.245 10.117 1.00 95.19 89 LEU A N 1
ATOM 688 C CA . LEU A 1 89 ? -9.317 -16.209 9.124 1.00 95.19 89 LEU A CA 1
ATOM 689 C C . LEU A 1 89 ? -10.704 -16.363 8.471 1.00 95.19 89 LEU A C 1
ATOM 691 O O . LEU A 1 89 ? -11.087 -15.540 7.640 1.00 95.19 89 LEU A O 1
ATOM 695 N N . SER A 1 90 ? -11.489 -17.375 8.853 1.00 94.88 90 SER A N 1
ATOM 696 C CA . SER A 1 90 ? -12.778 -17.677 8.201 1.00 94.88 90 SER A CA 1
ATOM 697 C C . SER A 1 90 ? -13.840 -16.580 8.346 1.00 94.88 90 SER A C 1
ATOM 699 O O . SER A 1 90 ? -14.719 -16.482 7.495 1.00 94.88 90 SER A O 1
ATOM 701 N N . ASN A 1 91 ? -13.754 -15.734 9.380 1.00 93.56 91 ASN A N 1
ATOM 702 C CA . ASN A 1 91 ? -14.625 -14.563 9.571 1.00 93.56 91 ASN A CA 1
ATOM 703 C C . ASN A 1 91 ? -13.886 -13.230 9.327 1.00 93.56 91 ASN A C 1
ATOM 705 O O . ASN A 1 91 ? -14.235 -12.195 9.893 1.00 93.56 91 ASN A O 1
ATOM 709 N N . VAL A 1 92 ? -12.822 -13.256 8.524 1.00 96.12 92 VAL A N 1
ATOM 710 C CA . VAL A 1 92 ? -12.043 -12.069 8.163 1.00 96.12 92 VAL A CA 1
ATOM 711 C C . VAL A 1 92 ? -12.373 -11.652 6.729 1.00 96.12 92 VAL A C 1
ATOM 713 O O . VAL A 1 92 ? -12.424 -12.485 5.822 1.00 96.12 92 VAL A O 1
ATOM 716 N N . GLU A 1 93 ? -12.597 -10.354 6.530 1.00 97.88 93 GLU A N 1
ATOM 717 C CA . GLU A 1 93 ? -12.743 -9.724 5.218 1.00 97.88 93 GLU A CA 1
ATOM 718 C C . GLU A 1 93 ? -11.517 -8.853 4.934 1.00 97.88 93 GLU A C 1
ATOM 7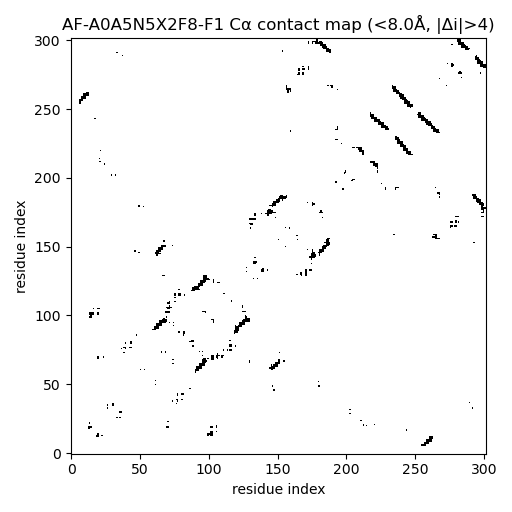20 O O . GLU A 1 93 ? -11.258 -7.872 5.629 1.00 97.88 93 GLU A O 1
ATOM 725 N N . PHE A 1 94 ? -10.769 -9.206 3.895 1.00 98.69 94 PHE A N 1
ATOM 726 C CA . PHE A 1 94 ? -9.668 -8.406 3.376 1.00 98.69 94 PHE A CA 1
ATOM 727 C C . PHE A 1 94 ? -10.136 -7.545 2.209 1.00 98.69 94 PHE A C 1
ATOM 729 O O . PHE A 1 94 ? -10.842 -8.013 1.314 1.00 98.69 94 PHE A O 1
ATOM 736 N N . ILE A 1 95 ? -9.723 -6.283 2.215 1.00 98.75 95 ILE A N 1
ATOM 737 C CA . ILE A 1 95 ? -9.969 -5.332 1.137 1.00 98.75 95 ILE A CA 1
ATOM 738 C C . ILE A 1 95 ? -8.630 -4.691 0.781 1.00 98.75 95 ILE A C 1
ATOM 740 O O . ILE A 1 95 ? -8.075 -3.947 1.582 1.00 98.75 95 ILE A O 1
ATOM 744 N N . GLY A 1 96 ? -8.101 -4.986 -0.402 1.00 98.69 96 GLY A N 1
ATOM 745 C CA . GLY A 1 96 ? -6.924 -4.306 -0.940 1.00 98.69 96 GLY A CA 1
ATOM 746 C C . GLY A 1 96 ? -7.343 -3.218 -1.920 1.00 98.69 96 GLY A C 1
ATOM 747 O O . GLY A 1 96 ? -8.176 -3.469 -2.794 1.00 98.69 96 GLY A O 1
ATOM 748 N N . VAL A 1 97 ? -6.781 -2.019 -1.784 1.00 98.75 97 VAL A N 1
ATOM 749 C CA . VAL A 1 97 ? -7.058 -0.880 -2.668 1.00 98.75 97 VAL A CA 1
ATOM 750 C C . VAL A 1 97 ? -5.759 -0.362 -3.255 1.00 98.75 97 VAL A C 1
ATOM 752 O O . VAL A 1 97 ? -4.836 -0.050 -2.507 1.00 98.75 97 VAL A O 1
ATOM 755 N N . ASP A 1 98 ? -5.697 -0.213 -4.573 1.00 98.56 98 ASP A N 1
ATOM 756 C CA . ASP A 1 98 ? -4.616 0.516 -5.240 1.00 98.56 98 ASP A CA 1
ATOM 757 C C . ASP A 1 98 ? -5.178 1.396 -6.357 1.00 98.56 98 ASP A C 1
ATOM 759 O O . ASP A 1 98 ? -6.196 1.060 -6.967 1.00 98.56 98 ASP A O 1
ATOM 763 N N . LYS A 1 99 ? -4.524 2.524 -6.641 1.00 97.25 99 LYS A N 1
ATOM 764 C CA . LYS A 1 99 ? -4.949 3.415 -7.727 1.00 97.25 99 LYS A CA 1
ATOM 765 C C . LYS A 1 99 ? -4.616 2.829 -9.097 1.00 97.25 99 LYS A C 1
ATOM 767 O O . LYS A 1 99 ? -5.281 3.169 -10.073 1.00 97.25 99 LYS A O 1
ATOM 772 N N . GLU A 1 100 ? -3.610 1.956 -9.167 1.00 97.50 100 GLU A N 1
ATOM 773 C CA . GLU A 1 100 ? -3.118 1.380 -10.412 1.00 97.50 100 GLU A CA 1
ATOM 774 C C . GLU A 1 100 ? -3.821 0.050 -10.722 1.00 97.50 100 GLU A C 1
ATOM 776 O O . GLU A 1 100 ? -3.624 -0.942 -10.012 1.00 97.50 100 GLU A O 1
ATOM 781 N N . PRO A 1 101 ? -4.599 -0.047 -11.818 1.00 97.94 101 PRO A N 1
ATOM 782 C CA . PRO A 1 101 ? -5.304 -1.282 -12.161 1.00 97.94 101 PRO A CA 1
ATOM 783 C C . PRO A 1 101 ? -4.380 -2.489 -12.348 1.00 97.94 101 PRO A C 1
ATOM 785 O O . PRO A 1 101 ? -4.749 -3.609 -12.002 1.00 97.94 101 PRO A O 1
ATOM 788 N N . ALA A 1 102 ? -3.170 -2.274 -12.877 1.00 97.69 102 ALA A N 1
ATOM 789 C CA . ALA A 1 102 ? -2.195 -3.342 -13.086 1.00 97.69 102 ALA A CA 1
ATOM 790 C C . ALA A 1 102 ? -1.778 -4.016 -11.768 1.00 97.69 102 ALA A C 1
ATOM 792 O O . ALA A 1 102 ? -1.662 -5.242 -11.721 1.00 97.69 102 ALA A O 1
ATOM 793 N N . MET A 1 103 ? -1.635 -3.234 -10.696 1.00 97.88 103 MET A N 1
ATOM 794 C CA . MET A 1 103 ? -1.325 -3.729 -9.355 1.00 97.88 103 MET A CA 1
ATOM 795 C C . MET A 1 103 ? -2.460 -4.578 -8.786 1.00 97.88 103 MET A C 1
ATOM 797 O O . MET A 1 103 ? -2.237 -5.716 -8.377 1.00 97.88 103 MET A O 1
ATOM 801 N N . VAL A 1 104 ? -3.694 -4.075 -8.866 1.00 98.38 104 VAL A N 1
ATOM 802 C CA . VAL A 1 104 ? -4.903 -4.770 -8.391 1.00 98.38 104 VAL A CA 1
ATOM 803 C C . VAL A 1 104 ? -5.131 -6.085 -9.145 1.00 98.38 104 VAL A C 1
ATOM 805 O O . VAL A 1 104 ? -5.414 -7.120 -8.536 1.00 98.38 104 VAL A O 1
ATOM 808 N N . HIS A 1 105 ? -4.972 -6.082 -10.472 1.00 98.00 105 HIS A N 1
ATOM 809 C CA . HIS A 1 105 ? -5.084 -7.298 -11.280 1.00 98.00 105 HIS A CA 1
ATOM 810 C C . HIS A 1 105 ? -4.008 -8.325 -10.917 1.00 98.00 105 HIS A C 1
ATOM 812 O O . HIS A 1 105 ? -4.310 -9.514 -10.787 1.00 98.00 105 HIS A O 1
ATOM 818 N N . HIS A 1 106 ? -2.767 -7.876 -10.716 1.00 97.44 106 HIS A N 1
ATOM 819 C CA . HIS A 1 106 ? -1.678 -8.750 -10.293 1.00 97.44 106 HIS A CA 1
ATOM 820 C C . HIS A 1 106 ? -1.932 -9.326 -8.895 1.00 97.44 106 HIS A C 1
ATOM 822 O O . HIS A 1 106 ? -1.801 -10.535 -8.713 1.00 97.44 106 HIS A O 1
ATOM 828 N N . ALA A 1 107 ? -2.396 -8.515 -7.940 1.00 97.88 107 ALA A N 1
ATOM 829 C CA . ALA A 1 107 ? -2.776 -8.967 -6.600 1.00 97.88 107 ALA A CA 1
ATOM 830 C C . ALA A 1 107 ? -3.854 -10.061 -6.642 1.00 97.88 107 ALA A C 1
ATOM 832 O O . ALA A 1 107 ? -3.713 -11.112 -6.010 1.00 97.88 107 ALA A O 1
ATOM 833 N N . SER A 1 108 ? -4.892 -9.869 -7.462 1.00 97.56 108 SER A N 1
ATOM 834 C CA . SER A 1 108 ? -5.944 -10.868 -7.668 1.00 97.56 108 SER A CA 1
ATOM 835 C C . SER A 1 108 ? -5.408 -12.169 -8.285 1.00 97.56 108 SER A C 1
ATOM 837 O O . SER A 1 108 ? -5.757 -13.261 -7.832 1.00 97.56 108 SER A O 1
ATOM 839 N N . ALA A 1 109 ? -4.508 -12.083 -9.269 1.00 95.81 109 ALA A N 1
ATOM 840 C CA . ALA A 1 109 ? -3.875 -13.260 -9.862 1.00 95.81 109 ALA A CA 1
ATOM 841 C C . ALA A 1 109 ? -2.962 -13.998 -8.863 1.00 95.81 109 ALA A C 1
ATOM 843 O O . ALA A 1 109 ? -2.929 -15.231 -8.838 1.00 95.81 109 ALA A O 1
ATOM 844 N N . MET A 1 110 ? -2.238 -13.262 -8.017 1.00 93.56 110 MET A N 1
ATOM 845 C CA . MET A 1 110 ? -1.359 -13.831 -6.992 1.00 93.56 110 MET A CA 1
ATOM 846 C C . MET A 1 110 ? -2.139 -14.460 -5.837 1.00 93.56 110 MET A C 1
ATOM 848 O O . MET A 1 110 ? -1.708 -15.492 -5.319 1.00 93.56 110 MET A O 1
ATOM 852 N N . GLN A 1 111 ? -3.316 -13.927 -5.489 1.00 95.25 111 GLN A N 1
ATOM 853 C CA . GLN A 1 111 ? -4.226 -14.557 -4.530 1.00 95.25 111 GLN A CA 1
ATOM 854 C C . GLN A 1 111 ? -4.535 -16.006 -4.927 1.00 95.25 111 GLN A C 1
ATOM 856 O O . GLN A 1 111 ? -4.454 -16.895 -4.085 1.00 95.25 111 GLN A O 1
ATOM 861 N N . GLN A 1 112 ? -4.843 -16.261 -6.204 1.00 93.00 112 GLN A N 1
ATOM 862 C CA . GLN A 1 112 ? -5.185 -17.605 -6.695 1.00 93.00 112 GLN A CA 1
ATOM 863 C C . GLN A 1 112 ? -4.023 -18.602 -6.569 1.00 93.00 112 GLN A C 1
ATOM 865 O O . GLN A 1 112 ? -4.243 -19.809 -6.505 1.00 93.00 112 GLN A O 1
ATOM 870 N N . LYS A 1 113 ? -2.784 -18.100 -6.529 1.00 93.19 113 LYS A N 1
ATOM 871 C CA . LYS A 1 113 ? -1.563 -18.904 -6.407 1.00 93.19 113 LYS A CA 1
ATOM 872 C C . LYS A 1 113 ? -1.112 -19.103 -4.962 1.00 93.19 113 LYS A C 1
ATOM 874 O O . LYS A 1 113 ? -0.219 -19.913 -4.735 1.00 93.19 113 LYS A O 1
ATOM 879 N N . ASN A 1 114 ? -1.687 -18.379 -4.000 1.00 94.50 114 ASN A N 1
ATOM 880 C CA . ASN A 1 114 ? -1.346 -18.494 -2.587 1.00 94.50 114 ASN A CA 1
ATOM 881 C C . ASN A 1 114 ? -2.364 -19.399 -1.859 1.00 94.50 114 ASN A C 1
ATOM 883 O O . ASN A 1 114 ? -3.490 -18.962 -1.613 1.00 94.50 114 ASN A O 1
ATOM 887 N N . PRO A 1 115 ? -1.984 -20.625 -1.443 1.00 95.75 115 PRO A N 1
ATOM 888 C CA . PRO A 1 115 ? -2.903 -21.550 -0.779 1.00 95.75 115 PRO A CA 1
ATOM 889 C C . PRO A 1 115 ? -3.516 -20.998 0.512 1.00 95.75 115 PRO A C 1
ATOM 891 O O . PRO A 1 115 ? -4.684 -21.264 0.795 1.00 95.75 115 PRO A O 1
ATOM 894 N N . SER A 1 116 ? -2.773 -20.200 1.281 1.00 96.69 116 SER A N 1
ATOM 895 C CA . SER A 1 116 ? -3.245 -19.650 2.557 1.00 96.69 116 SER A CA 1
ATOM 896 C C . SER A 1 116 ? -4.410 -18.677 2.367 1.00 96.69 116 SER A C 1
ATOM 898 O O . SER A 1 116 ? -5.285 -18.604 3.225 1.00 96.69 116 SER A O 1
ATOM 900 N N . MET A 1 117 ? -4.481 -17.985 1.221 1.00 96.69 117 MET A N 1
ATOM 901 C CA . MET A 1 117 ? -5.571 -17.047 0.905 1.00 96.69 117 MET A CA 1
ATOM 902 C C . MET A 1 117 ? -6.939 -17.730 0.825 1.00 96.69 117 MET A C 1
ATOM 904 O O . MET A 1 117 ? -7.953 -17.065 1.015 1.00 96.69 117 MET A O 1
ATOM 908 N N . SER A 1 118 ? -6.986 -19.049 0.603 1.00 96.06 118 SER A N 1
ATOM 909 C CA . SER A 1 118 ? -8.240 -19.817 0.632 1.00 96.06 118 SER A CA 1
ATOM 910 C C . SER A 1 118 ? -8.872 -19.920 2.027 1.00 96.06 118 SER A C 1
ATOM 912 O O . SER A 1 118 ? -10.041 -20.279 2.136 1.00 96.06 118 SER A O 1
ATOM 914 N N . GLN A 1 119 ? -8.122 -19.598 3.088 1.00 96.19 119 GLN A N 1
ATOM 915 C CA . GLN A 1 119 ? -8.609 -19.633 4.471 1.00 96.19 119 GLN A CA 1
ATOM 916 C C . GLN A 1 119 ? -9.274 -18.321 4.911 1.00 96.19 119 GLN A C 1
ATOM 918 O O . GLN A 1 119 ? -9.892 -18.280 5.976 1.00 96.19 119 GLN A O 1
ATOM 923 N N . VAL A 1 120 ? -9.149 -17.251 4.118 1.00 97.19 120 VAL A N 1
ATOM 924 C CA . VAL A 1 120 ? -9.763 -15.951 4.407 1.00 97.19 120 VAL A CA 1
ATOM 925 C C . VAL A 1 120 ? -11.233 -15.984 3.999 1.00 97.19 120 VAL A C 1
ATOM 927 O O . VAL A 1 120 ? -11.558 -16.356 2.873 1.00 97.19 120 VAL A O 1
ATOM 930 N N . GLY A 1 121 ? -12.124 -15.565 4.900 1.00 96.69 121 GLY A N 1
ATOM 931 C CA . GLY A 1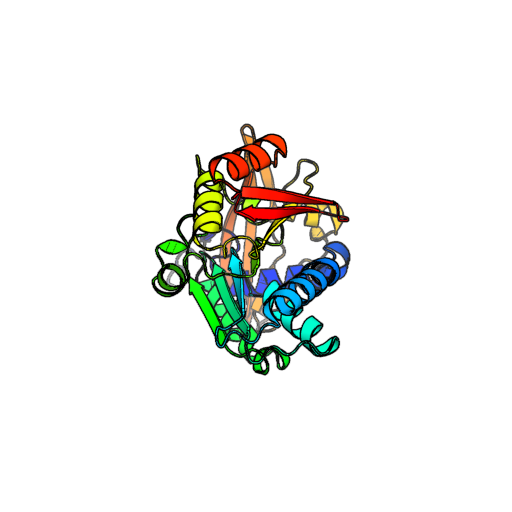 121 ? -13.572 -15.587 4.672 1.00 96.69 121 GLY A CA 1
ATOM 932 C C . GLY A 1 121 ? -14.008 -14.816 3.425 1.00 96.69 121 GLY A C 1
ATOM 933 O O . GLY A 1 121 ? -14.865 -15.276 2.668 1.00 96.69 121 GLY A O 1
ATOM 934 N N . ARG A 1 122 ? -13.409 -13.644 3.187 1.00 97.69 122 ARG A N 1
ATOM 935 C CA . ARG A 1 122 ? -13.630 -12.860 1.967 1.00 97.69 122 ARG A CA 1
ATOM 936 C C . ARG A 1 122 ? -12.416 -12.010 1.615 1.00 97.69 122 ARG A C 1
ATOM 938 O O . ARG A 1 122 ? -11.787 -11.433 2.493 1.00 97.69 122 ARG A O 1
ATOM 945 N N . VAL A 1 123 ? -12.139 -11.875 0.321 1.00 98.44 123 VAL A N 1
ATOM 946 C CA . VAL A 1 123 ? -11.100 -10.983 -0.206 1.00 98.44 123 VAL A CA 1
ATOM 947 C C . VAL A 1 123 ? -11.693 -10.166 -1.347 1.00 98.44 123 VAL A C 1
ATOM 949 O O . VAL A 1 123 ? -12.280 -10.737 -2.264 1.00 98.44 123 VAL A O 1
ATOM 952 N N . ASN A 1 124 ? -11.538 -8.847 -1.292 1.00 98.38 124 ASN A N 1
ATOM 953 C CA . ASN A 1 124 ? -11.921 -7.928 -2.358 1.00 98.38 124 ASN A CA 1
ATOM 954 C C . ASN A 1 124 ? -10.703 -7.107 -2.786 1.00 98.38 124 ASN A C 1
ATOM 956 O O . ASN A 1 124 ? -9.958 -6.609 -1.943 1.00 98.38 124 ASN A O 1
ATOM 960 N N . TRP A 1 125 ? -10.542 -6.921 -4.091 1.00 98.44 125 TRP A N 1
ATOM 961 C CA . TRP A 1 125 ? -9.513 -6.064 -4.674 1.00 98.44 125 TRP A CA 1
ATOM 962 C C . TRP A 1 125 ? -10.197 -4.925 -5.418 1.00 98.44 125 TRP A C 1
ATOM 964 O O . TRP A 1 125 ? -11.051 -5.175 -6.269 1.00 98.44 125 TRP A O 1
ATOM 974 N N . LEU A 1 126 ? -9.854 -3.686 -5.080 1.00 98.25 126 LEU A N 1
ATOM 975 C CA . LEU A 1 126 ? -10.483 -2.493 -5.634 1.00 98.25 126 LEU A CA 1
ATOM 976 C C . LEU A 1 126 ? -9.447 -1.605 -6.311 1.00 98.25 126 LEU A C 1
ATOM 978 O O . LEU A 1 126 ? -8.399 -1.311 -5.739 1.00 98.25 126 LEU A O 1
ATOM 982 N N . VAL A 1 127 ? -9.802 -1.104 -7.492 1.00 98.31 127 VAL A N 1
ATOM 983 C CA . VAL A 1 127 ? -9.124 0.057 -8.066 1.00 98.31 127 VAL A CA 1
ATOM 984 C C . VAL A 1 127 ? -9.711 1.306 -7.418 1.00 98.31 127 VAL A C 1
ATOM 986 O O . VAL A 1 127 ? -10.913 1.555 -7.528 1.00 98.31 127 VAL A O 1
ATOM 989 N N . GLY A 1 128 ? -8.884 2.078 -6.723 1.00 97.38 128 GLY A N 1
ATOM 990 C CA . GLY A 1 128 ? -9.325 3.267 -6.005 1.00 97.38 128 GLY A CA 1
ATOM 991 C C . GLY A 1 128 ? -8.169 4.096 -5.466 1.00 97.38 128 GLY A C 1
ATOM 992 O O . GLY A 1 128 ? -7.072 3.601 -5.238 1.00 97.38 128 GLY A O 1
ATOM 993 N N . ASP A 1 129 ? -8.429 5.381 -5.253 1.00 96.50 129 ASP A N 1
ATOM 994 C CA . ASP A 1 129 ? -7.433 6.310 -4.727 1.00 96.50 129 ASP A CA 1
ATOM 995 C C . ASP A 1 129 ? -7.503 6.377 -3.194 1.00 96.50 129 ASP A C 1
ATOM 997 O O . ASP A 1 129 ? -8.584 6.505 -2.608 1.00 96.50 129 ASP A O 1
ATOM 1001 N N . ALA A 1 130 ? -6.338 6.344 -2.548 1.00 97.19 130 ALA A N 1
ATOM 1002 C CA . ALA A 1 130 ? -6.167 6.467 -1.107 1.00 97.19 130 ALA A CA 1
ATOM 1003 C C . ALA A 1 130 ? -6.805 7.748 -0.534 1.00 97.19 130 ALA A C 1
ATOM 1005 O O . ALA A 1 130 ? -7.274 7.751 0.606 1.00 97.19 130 ALA A O 1
ATOM 1006 N N . ILE A 1 131 ? -6.881 8.828 -1.321 1.00 97.75 131 ILE A N 1
ATOM 1007 C CA . ILE A 1 131 ? -7.490 10.094 -0.877 1.00 97.75 131 ILE A CA 1
ATOM 1008 C C . ILE A 1 131 ? -9.018 10.134 -1.050 1.00 97.75 131 ILE A C 1
ATOM 1010 O O . ILE A 1 131 ? -9.659 11.049 -0.532 1.00 97.75 131 ILE A O 1
ATOM 1014 N N . ASN A 1 132 ? -9.609 9.139 -1.727 1.00 97.38 132 ASN A N 1
ATOM 1015 C CA . ASN A 1 132 ? -11.037 9.070 -2.070 1.00 97.38 132 ASN A CA 1
ATOM 1016 C C . ASN A 1 132 ? -11.688 7.713 -1.722 1.00 97.38 132 ASN A C 1
ATOM 1018 O O . ASN A 1 132 ? -12.694 7.346 -2.330 1.00 97.38 132 ASN A O 1
ATOM 1022 N N . LEU A 1 133 ? -11.154 6.975 -0.741 1.00 98.00 133 LEU A N 1
ATOM 1023 C CA . LEU A 1 133 ? -11.581 5.609 -0.388 1.00 98.00 133 LEU A CA 1
ATOM 1024 C C . LEU A 1 133 ? -13.102 5.448 -0.211 1.00 98.00 133 LEU A C 1
ATOM 1026 O O . LEU A 1 133 ? -13.695 4.520 -0.753 1.00 98.00 133 LEU A O 1
ATOM 1030 N N . THR A 1 134 ? -13.754 6.367 0.505 1.00 97.50 134 THR A N 1
ATOM 1031 C CA . THR A 1 134 ? -15.207 6.326 0.778 1.00 97.50 134 THR A CA 1
ATOM 1032 C C . THR A 1 134 ? -16.091 6.580 -0.442 1.00 97.50 134 THR A C 1
ATOM 1034 O O . THR A 1 134 ? -17.308 6.446 -0.343 1.00 97.50 134 THR A O 1
ATOM 1037 N N . SER A 1 135 ? -15.502 6.906 -1.595 1.00 96.06 135 SER A N 1
ATOM 1038 C CA . SER A 1 135 ? -16.235 7.045 -2.859 1.00 96.06 135 SER A CA 1
ATOM 1039 C C . SER A 1 135 ? -16.529 5.693 -3.514 1.00 96.06 135 SER A C 1
ATOM 1041 O O . SER A 1 135 ? -17.406 5.607 -4.370 1.00 96.06 135 SER A O 1
ATOM 1043 N N . ALA A 1 136 ? -15.802 4.633 -3.142 1.00 95.56 136 ALA A N 1
ATOM 1044 C CA . ALA A 1 136 ? -16.079 3.284 -3.619 1.00 95.56 136 ALA A CA 1
ATOM 1045 C C . ALA A 1 136 ? -17.268 2.695 -2.849 1.00 95.56 136 ALA A C 1
ATOM 1047 O O . ALA A 1 136 ? -17.237 2.647 -1.621 1.00 95.56 136 ALA A O 1
ATOM 1048 N N . GLU A 1 137 ? -18.279 2.185 -3.558 1.00 96.25 137 GLU A N 1
ATOM 1049 C CA . GLU A 1 137 ? -19.518 1.656 -2.960 1.00 96.25 137 GLU A CA 1
ATOM 1050 C C . GLU A 1 137 ? -19.246 0.622 -1.856 1.00 96.25 137 GLU A C 1
ATOM 1052 O O . GLU A 1 137 ? -19.839 0.681 -0.775 1.00 96.25 137 GLU A O 1
ATOM 1057 N N . LEU A 1 138 ? -18.290 -0.290 -2.087 1.00 96.69 138 LEU A N 1
ATOM 1058 C CA . LEU A 1 138 ? -17.913 -1.289 -1.088 1.00 96.69 138 LEU A CA 1
ATOM 1059 C C . LEU A 1 138 ? -17.445 -0.632 0.216 1.00 96.69 138 LEU A C 1
ATOM 1061 O O . LEU A 1 138 ? -17.847 -1.084 1.279 1.00 96.69 138 LEU A O 1
ATOM 1065 N N . LEU A 1 139 ? -16.631 0.425 0.152 1.00 98.00 139 LEU A N 1
ATOM 1066 C CA . LEU A 1 139 ? -16.072 1.098 1.330 1.00 98.00 139 LEU A CA 1
ATOM 1067 C C . LEU A 1 139 ? -17.032 2.116 1.946 1.00 98.00 139 LEU A C 1
ATOM 1069 O O . LEU A 1 139 ? -17.037 2.284 3.165 1.00 98.00 139 LEU A O 1
ATOM 1073 N N . GLN A 1 140 ? -17.895 2.737 1.144 1.00 97.44 140 GLN A N 1
ATOM 1074 C CA . GLN A 1 140 ? -18.974 3.592 1.635 1.00 97.44 140 GLN A CA 1
ATOM 1075 C C . GLN A 1 140 ? -19.874 2.826 2.619 1.00 97.44 140 GLN A C 1
ATOM 1077 O O . GLN A 1 140 ? -20.195 3.324 3.697 1.00 97.44 140 GLN A O 1
ATOM 1082 N N . ASN A 1 141 ? -20.188 1.566 2.306 1.00 96.38 141 ASN A N 1
ATOM 1083 C CA . ASN A 1 141 ? -20.974 0.678 3.166 1.00 96.38 141 ASN A CA 1
ATOM 1084 C C . ASN A 1 141 ? -20.210 0.159 4.404 1.00 96.38 141 ASN A C 1
ATOM 1086 O O . ASN A 1 141 ? -20.781 -0.572 5.216 1.00 96.38 141 ASN A O 1
ATOM 1090 N N . LYS A 1 142 ? -18.930 0.526 4.564 1.00 97.25 142 LYS A N 1
ATOM 1091 C CA . LYS A 1 142 ? -18.043 0.115 5.669 1.00 97.25 142 LYS A CA 1
ATOM 1092 C C . LYS A 1 142 ? -17.560 1.291 6.524 1.00 97.25 142 LYS A C 1
ATOM 1094 O O . LYS A 1 142 ? -16.679 1.114 7.366 1.00 97.25 142 LYS A O 1
ATOM 1099 N N . ILE A 1 143 ? -18.140 2.480 6.347 1.00 97.62 143 ILE A N 1
ATOM 1100 C CA . ILE A 1 143 ? -17.894 3.635 7.221 1.00 97.62 143 ILE A CA 1
ATOM 1101 C C . ILE A 1 143 ? -18.125 3.227 8.682 1.00 97.62 143 ILE A C 1
ATOM 1103 O O . ILE A 1 143 ? -19.145 2.623 9.020 1.00 97.62 143 ILE A O 1
ATOM 1107 N N . GLY A 1 144 ? -17.155 3.540 9.544 1.00 96.75 144 GLY A N 1
ATOM 1108 C CA . GLY A 1 144 ? -17.184 3.218 10.969 1.00 96.75 144 GLY A CA 1
ATOM 1109 C C . GLY A 1 144 ? -17.100 1.728 11.312 1.00 96.75 144 GLY A C 1
ATOM 1110 O O . GLY A 1 144 ? -17.426 1.365 12.441 1.00 96.75 144 GLY A O 1
ATOM 1111 N N . GLN A 1 145 ? -16.701 0.860 10.379 1.00 96.31 145 GLN A N 1
ATOM 1112 C CA . GLN A 1 145 ? -16.702 -0.594 10.589 1.00 96.31 145 GLN A CA 1
ATOM 1113 C C . GLN A 1 145 ? -15.323 -1.243 10.455 1.00 96.31 145 GLN A C 1
ATOM 1115 O O . GLN A 1 145 ? -15.163 -2.368 10.922 1.00 96.31 145 GLN A O 1
ATOM 1120 N N . VAL A 1 146 ? -14.332 -0.567 9.863 1.00 97.75 146 VAL A N 1
ATOM 1121 C CA . VAL A 1 146 ? -13.027 -1.179 9.575 1.00 97.75 146 VAL A CA 1
ATOM 1122 C C . VAL A 1 146 ? -12.205 -1.346 10.853 1.00 97.75 146 VAL A C 1
ATOM 1124 O O . VAL A 1 146 ? -11.927 -0.372 11.559 1.00 97.75 146 VAL A O 1
ATOM 1127 N N . ASN A 1 147 ? -11.808 -2.584 11.151 1.00 97.19 147 ASN A N 1
ATOM 1128 C CA . ASN A 1 147 ? -11.060 -2.923 12.360 1.00 97.19 147 ASN A CA 1
ATOM 1129 C C . ASN A 1 147 ? -9.581 -2.542 12.246 1.00 97.19 147 ASN A C 1
ATOM 1131 O O . ASN A 1 147 ? -8.993 -2.039 13.203 1.00 97.19 147 ASN A O 1
ATOM 1135 N N . LEU A 1 148 ? -8.981 -2.783 11.082 1.00 98.06 148 LEU A N 1
ATOM 1136 C CA . LEU A 1 148 ? -7.563 -2.551 10.842 1.00 98.06 148 LEU A CA 1
ATOM 1137 C C . LEU A 1 148 ? -7.363 -1.931 9.460 1.00 98.06 148 LEU A C 1
ATOM 1139 O O . LEU A 1 148 ? -7.746 -2.523 8.457 1.00 98.06 148 LEU A O 1
ATOM 1143 N N . ILE A 1 149 ? -6.754 -0.751 9.410 1.00 98.69 149 ILE A N 1
ATOM 1144 C CA . ILE A 1 149 ? -6.300 -0.122 8.169 1.00 98.69 149 ILE A CA 1
ATOM 1145 C C . ILE A 1 149 ? -4.775 -0.183 8.140 1.00 98.69 149 ILE A C 1
ATOM 1147 O O . ILE A 1 149 ? -4.124 0.182 9.119 1.00 98.69 149 ILE A O 1
ATOM 1151 N N . LEU A 1 150 ? -4.211 -0.627 7.026 1.00 98.38 150 LEU A N 1
ATOM 1152 C CA . LEU A 1 150 ? -2.781 -0.665 6.758 1.00 98.38 150 LEU A CA 1
ATOM 1153 C C . LEU A 1 150 ? -2.472 0.343 5.649 1.00 98.38 150 LEU A C 1
ATOM 1155 O O . LEU A 1 150 ? -3.180 0.397 4.646 1.00 98.38 150 LEU A O 1
ATOM 1159 N N . PHE A 1 151 ? -1.423 1.143 5.829 1.00 97.06 151 PHE A N 1
ATOM 1160 C CA . PHE A 1 151 ? -0.772 1.855 4.732 1.00 97.06 151 PHE A CA 1
ATOM 1161 C C . PHE A 1 151 ? 0.732 1.602 4.826 1.00 97.06 151 PHE A C 1
ATOM 1163 O O . PHE A 1 151 ? 1.484 2.271 5.550 1.00 97.06 151 PHE A O 1
ATOM 1170 N N . ALA A 1 152 ? 1.125 0.514 4.175 1.00 92.69 152 ALA A N 1
ATOM 1171 C CA . ALA A 1 152 ? 2.416 -0.132 4.338 1.00 92.69 152 ALA A CA 1
ATOM 1172 C C . ALA A 1 152 ? 3.492 0.424 3.386 1.00 92.69 152 ALA A C 1
ATOM 1174 O O . ALA A 1 152 ? 3.219 1.249 2.508 1.00 92.69 152 ALA A O 1
ATOM 1175 N N . ALA A 1 153 ? 4.730 -0.038 3.586 1.00 87.19 153 ALA A N 1
ATOM 1176 C CA . ALA A 1 153 ? 5.898 0.229 2.750 1.00 87.19 153 ALA A CA 1
ATOM 1177 C C . ALA A 1 153 ? 6.166 1.718 2.438 1.00 87.19 153 ALA A C 1
ATOM 1179 O O . ALA A 1 153 ? 6.720 2.044 1.385 1.00 87.19 153 ALA A O 1
ATOM 1180 N N . GLY A 1 154 ? 5.767 2.641 3.317 1.00 88.00 154 GLY A N 1
ATOM 1181 C CA . GLY A 1 154 ? 5.928 4.081 3.110 1.00 88.00 154 GLY A CA 1
ATOM 1182 C C . GLY A 1 154 ? 5.096 4.667 1.969 1.00 88.00 154 GLY A C 1
ATOM 1183 O O . GLY A 1 154 ? 5.482 5.705 1.426 1.00 88.00 154 GLY A O 1
ATOM 1184 N N . GLY A 1 155 ? 3.970 4.044 1.606 1.00 90.31 155 GLY A N 1
ATOM 1185 C CA . GLY A 1 155 ? 3.106 4.487 0.508 1.00 90.31 155 GLY A CA 1
ATOM 1186 C C . GLY A 1 155 ? 2.650 5.951 0.606 1.00 90.31 155 GLY A C 1
ATOM 1187 O O . GLY A 1 155 ? 2.476 6.619 -0.413 1.00 90.31 155 GLY A O 1
ATOM 1188 N N . ILE A 1 156 ? 2.561 6.507 1.819 1.00 92.75 156 ILE A N 1
ATOM 1189 C CA . ILE A 1 156 ? 2.214 7.920 2.045 1.00 92.75 156 ILE A CA 1
ATOM 1190 C C . ILE A 1 156 ? 3.176 8.902 1.367 1.00 92.75 156 ILE A C 1
ATOM 1192 O O . ILE A 1 156 ? 2.778 10.014 1.033 1.00 92.75 156 ILE A O 1
ATOM 1196 N N . ALA A 1 157 ? 4.427 8.502 1.117 1.00 91.00 157 ALA A N 1
ATOM 1197 C CA . ALA A 1 157 ? 5.397 9.350 0.436 1.00 91.00 157 ALA A CA 1
ATOM 1198 C C . ALA A 1 157 ? 4.984 9.667 -1.011 1.00 91.00 157 ALA A C 1
ATOM 1200 O O . ALA A 1 157 ? 5.439 10.667 -1.553 1.00 91.00 157 ALA A O 1
ATOM 1201 N N . TYR A 1 158 ? 4.130 8.852 -1.634 1.00 92.00 158 TYR A N 1
ATOM 1202 C CA . TYR A 1 158 ? 3.636 9.083 -2.996 1.00 92.00 158 TYR A CA 1
ATOM 1203 C C . TYR A 1 158 ? 2.440 10.038 -3.060 1.00 92.00 158 TYR A C 1
ATOM 1205 O O . TYR A 1 158 ? 1.985 10.357 -4.156 1.00 92.00 158 TYR A O 1
ATOM 1213 N N . LEU A 1 159 ? 1.947 10.499 -1.909 1.00 93.88 159 LEU A N 1
ATOM 1214 C CA . LEU A 1 159 ? 1.012 11.613 -1.835 1.00 93.88 159 LEU A CA 1
ATOM 1215 C C . LEU A 1 159 ? 1.840 12.897 -1.865 1.00 93.88 159 LEU A C 1
ATOM 1217 O O . LEU A 1 159 ? 2.549 13.210 -0.903 1.00 93.88 159 LEU A O 1
ATOM 1221 N N . THR A 1 160 ? 1.823 13.598 -2.991 1.00 93.12 160 THR A N 1
ATOM 1222 C CA . THR A 1 160 ? 2.695 14.751 -3.258 1.00 93.12 160 THR A CA 1
ATOM 1223 C C . THR A 1 160 ? 1.932 16.025 -3.569 1.00 93.12 160 THR A C 1
ATOM 1225 O O . THR A 1 160 ? 2.510 17.105 -3.441 1.00 93.12 160 THR A O 1
ATOM 1228 N N . GLU A 1 161 ? 0.659 15.921 -3.945 1.00 92.62 161 GLU A N 1
ATOM 1229 C CA . GLU A 1 161 ? -0.174 17.081 -4.237 1.00 92.62 161 GLU A CA 1
ATOM 1230 C C . GLU A 1 161 ? -0.694 17.732 -2.941 1.00 92.62 161 GLU A C 1
ATOM 1232 O O . GLU A 1 161 ? -0.719 17.105 -1.871 1.00 92.62 161 GLU A O 1
ATOM 1237 N N . PRO A 1 162 ? -1.103 19.012 -3.000 1.00 89.25 162 PRO A N 1
ATOM 1238 C CA . PRO A 1 162 ? -1.617 19.719 -1.835 1.00 89.25 162 PRO A CA 1
ATOM 1239 C C . PRO A 1 162 ? -2.794 18.996 -1.166 1.00 89.25 162 PRO A C 1
ATOM 1241 O O . PRO A 1 162 ? -3.754 18.583 -1.816 1.00 89.25 162 PRO A O 1
ATOM 1244 N N . ASP A 1 163 ? -2.730 18.899 0.163 1.00 92.25 163 ASP A N 1
ATOM 1245 C CA . ASP A 1 163 ? -3.751 18.314 1.043 1.00 92.25 163 ASP A CA 1
ATOM 1246 C C . ASP A 1 163 ? -4.067 16.819 0.830 1.00 92.25 163 ASP A C 1
ATOM 1248 O O . ASP A 1 163 ? -4.965 16.303 1.498 1.00 92.25 163 ASP A O 1
ATOM 1252 N N . GLU A 1 164 ? -3.347 16.087 -0.027 1.00 95.69 164 GLU A N 1
ATOM 1253 C CA . GLU A 1 164 ? -3.595 14.651 -0.240 1.00 95.69 164 GLU A CA 1
ATOM 1254 C C . GLU A 1 164 ? -3.482 13.843 1.056 1.00 95.69 164 GLU A C 1
ATOM 1256 O O . GLU A 1 164 ? -4.336 13.005 1.346 1.00 95.69 164 GLU A O 1
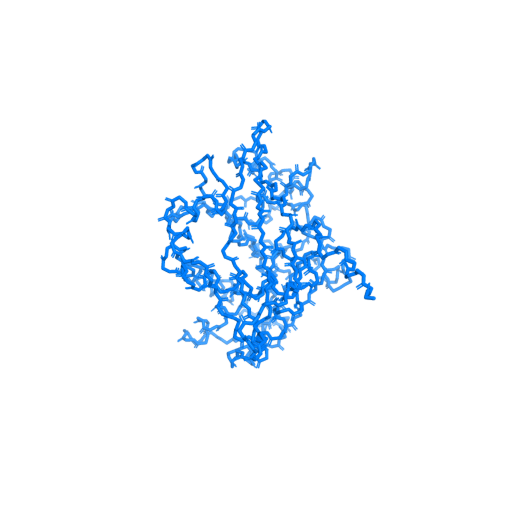ATOM 1261 N N . GLN A 1 165 ? -2.483 14.141 1.888 1.00 94.69 165 GLN A N 1
ATOM 1262 C CA . GLN A 1 165 ? -2.300 13.472 3.173 1.00 94.69 165 GLN A CA 1
ATOM 1263 C C . GLN A 1 165 ? -3.471 13.791 4.104 1.00 94.69 165 GLN A C 1
ATOM 1265 O O . GLN A 1 165 ? -4.074 12.876 4.654 1.00 94.69 165 GLN A O 1
ATOM 1270 N N . LYS A 1 166 ? -3.876 15.063 4.224 1.00 95.38 166 LYS A N 1
ATOM 1271 C CA . LYS A 1 166 ? -5.052 15.440 5.030 1.00 95.38 166 LYS A CA 1
ATOM 1272 C C . LYS A 1 166 ? -6.302 14.688 4.579 1.00 95.38 166 LYS A C 1
ATOM 1274 O O . LYS A 1 166 ? -7.032 14.156 5.411 1.00 95.38 166 LYS A O 1
ATOM 1279 N N . ARG A 1 167 ? -6.533 14.600 3.264 1.00 97.75 167 ARG A N 1
ATOM 1280 C CA . ARG A 1 167 ? -7.666 13.855 2.700 1.00 97.75 167 ARG A CA 1
ATOM 1281 C C . ARG A 1 167 ? -7.588 12.377 3.052 1.00 97.75 167 ARG A C 1
ATOM 1283 O O . ARG A 1 167 ? -8.584 11.852 3.537 1.00 97.75 167 ARG A O 1
ATOM 1290 N N . LEU A 1 168 ? -6.428 11.736 2.898 1.00 98.12 168 LEU A N 1
ATOM 1291 C CA . LEU A 1 168 ? -6.209 10.359 3.351 1.00 98.12 168 LEU A CA 1
ATOM 1292 C C . LEU A 1 168 ? -6.587 10.190 4.828 1.00 98.12 168 LEU A C 1
ATOM 1294 O O . LEU A 1 168 ? -7.370 9.300 5.152 1.00 98.12 168 LEU A O 1
ATOM 1298 N N . PHE A 1 169 ? -6.059 11.029 5.725 1.00 98.38 169 PHE A N 1
ATOM 1299 C CA . PHE A 1 169 ? -6.349 10.924 7.158 1.00 98.38 169 PHE A CA 1
ATOM 1300 C C . PHE A 1 169 ? -7.855 11.085 7.441 1.00 98.38 169 PHE A C 1
ATOM 1302 O O . PHE A 1 169 ? -8.402 10.338 8.254 1.00 98.38 169 PHE A O 1
ATOM 1309 N N . CYS A 1 170 ? -8.562 11.956 6.712 1.00 98.12 170 CYS A N 1
ATOM 1310 C CA . CYS A 1 170 ? -10.025 12.048 6.774 1.00 98.12 170 CYS A CA 1
ATOM 1311 C C . CYS A 1 170 ? -10.728 10.764 6.292 1.00 98.12 170 CYS A C 1
ATOM 1313 O O . CYS A 1 170 ? -11.669 10.309 6.946 1.00 98.12 170 CYS A O 1
ATOM 1315 N N . GLN A 1 171 ? -10.281 10.156 5.185 1.00 98.44 171 GLN A N 1
ATOM 1316 C CA . GLN A 1 171 ? -10.829 8.881 4.696 1.00 98.44 171 GLN A CA 1
ATOM 1317 C C . GLN A 1 171 ? -10.640 7.761 5.732 1.00 98.44 171 GLN A C 1
ATOM 1319 O O . GLN A 1 171 ? -11.574 7.018 6.036 1.00 98.44 171 GLN A O 1
ATOM 1324 N N . VAL A 1 172 ? -9.441 7.676 6.315 1.00 98.44 172 VAL A N 1
ATOM 1325 C CA . VAL A 1 172 ? -9.100 6.729 7.384 1.0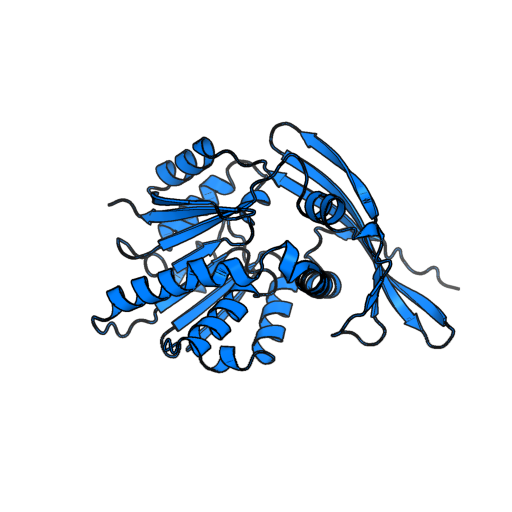0 98.44 172 VAL A CA 1
ATOM 1326 C C . VAL A 1 172 ? -10.012 6.933 8.593 1.00 98.44 172 VAL A C 1
ATOM 1328 O O . VAL A 1 172 ? -10.621 5.976 9.070 1.00 98.44 172 VAL A O 1
ATOM 1331 N N . ALA A 1 173 ? -10.157 8.171 9.071 1.00 98.19 173 ALA A N 1
ATOM 1332 C CA . ALA A 1 173 ? -10.998 8.487 10.222 1.00 98.19 173 ALA A CA 1
ATOM 1333 C C . ALA A 1 173 ? -12.473 8.117 9.998 1.00 98.19 173 ALA A C 1
ATOM 1335 O O . ALA A 1 173 ? -13.131 7.638 10.923 1.00 98.19 173 ALA A O 1
ATOM 1336 N N . ALA A 1 174 ? -12.987 8.290 8.777 1.00 98.12 174 ALA A N 1
ATOM 1337 C CA . ALA A 1 174 ? -14.349 7.896 8.427 1.00 98.12 174 ALA A CA 1
ATOM 1338 C C . ALA A 1 174 ? -14.542 6.368 8.456 1.00 98.12 174 ALA A C 1
ATOM 1340 O O . ALA A 1 174 ? -15.561 5.880 8.948 1.00 98.12 174 ALA A O 1
ATOM 1341 N N . LEU A 1 175 ? -13.572 5.603 7.951 1.00 98.44 175 LEU A N 1
ATOM 1342 C CA . LEU A 1 175 ? -13.670 4.145 7.825 1.00 98.44 175 LEU A CA 1
ATOM 1343 C C . LEU A 1 175 ? -13.418 3.400 9.139 1.00 98.44 175 LEU A C 1
ATOM 1345 O O . LEU A 1 175 ? -14.050 2.370 9.384 1.00 98.44 175 LEU A O 1
ATOM 1349 N N . LEU A 1 176 ? -12.526 3.912 9.990 1.00 98.00 176 LEU A N 1
ATOM 1350 C CA . LEU A 1 176 ? -12.147 3.242 11.231 1.00 98.00 176 LEU A CA 1
ATOM 1351 C C . LEU A 1 176 ? -13.340 3.028 12.163 1.00 98.00 176 LEU A C 1
ATOM 1353 O O . LEU A 1 176 ? -14.094 3.958 12.484 1.00 98.00 176 LEU A O 1
ATOM 1357 N N . ARG A 1 177 ? -13.436 1.798 12.677 1.00 95.62 177 ARG A N 1
ATOM 1358 C CA . ARG A 1 177 ? -14.341 1.457 13.769 1.00 95.62 177 ARG A CA 1
ATOM 1359 C C . ARG A 1 177 ? -14.036 2.342 14.986 1.00 95.62 177 ARG A C 1
ATOM 1361 O O . ARG A 1 177 ? -12.875 2.412 15.399 1.00 95.62 177 ARG A O 1
ATOM 1368 N N . PRO A 1 178 ? -15.040 3.020 15.574 1.00 93.12 178 PRO A N 1
ATOM 1369 C CA . PRO A 1 178 ? -14.838 3.826 16.773 1.00 93.12 178 PRO A CA 1
ATOM 1370 C C . PRO A 1 178 ? -14.179 3.023 17.896 1.00 93.12 178 PRO A C 1
ATOM 1372 O O . PRO A 1 178 ? -14.519 1.855 18.097 1.00 93.12 178 PRO A O 1
ATOM 1375 N N . ILE A 1 179 ? -13.266 3.665 18.634 1.00 88.50 179 ILE A N 1
ATOM 1376 C CA . ILE A 1 179 ? -12.580 3.160 19.840 1.00 88.50 179 ILE A CA 1
ATOM 1377 C C . ILE A 1 179 ? -11.610 1.991 19.583 1.00 88.50 179 ILE A C 1
ATOM 1379 O O . ILE A 1 179 ? -10.458 2.023 20.023 1.00 88.50 179 ILE A O 1
ATOM 1383 N N . THR A 1 180 ? -12.039 0.960 18.859 1.00 92.56 180 THR A N 1
ATOM 1384 C CA . THR A 1 180 ? -11.312 -0.304 18.667 1.00 92.56 180 THR A CA 1
ATOM 1385 C C . THR A 1 180 ? -10.536 -0.365 17.357 1.00 92.56 180 THR A C 1
ATOM 1387 O O . THR A 1 180 ? -9.516 -1.044 17.304 1.00 92.56 180 THR A O 1
ATOM 1390 N N . GLY A 1 181 ? -10.948 0.375 16.324 1.00 96.06 181 GLY A N 1
ATOM 1391 C CA . GLY A 1 181 ? -10.257 0.393 15.038 1.00 96.06 181 GLY A CA 1
ATOM 1392 C C . GLY A 1 181 ? -8.844 0.969 15.145 1.00 96.06 181 GLY A C 1
ATOM 1393 O O . GLY A 1 181 ? -8.606 1.900 15.924 1.00 96.06 181 GLY A O 1
ATOM 1394 N N . ARG A 1 182 ? -7.900 0.427 14.369 1.00 97.81 182 ARG A N 1
ATOM 1395 C CA . ARG A 1 182 ? -6.521 0.931 14.293 1.00 97.81 182 ARG A CA 1
ATOM 1396 C C . ARG A 1 182 ? -6.070 1.174 12.866 1.00 97.81 182 ARG A C 1
ATOM 1398 O O . ARG A 1 182 ? -6.325 0.363 11.984 1.00 97.81 182 ARG A O 1
ATOM 1405 N N . PHE A 1 183 ? -5.356 2.273 12.667 1.00 98.38 183 PHE A N 1
ATOM 1406 C CA . PHE A 1 183 ? -4.654 2.580 11.430 1.00 98.38 183 PHE A CA 1
ATOM 1407 C C . PHE A 1 183 ? -3.148 2.487 11.654 1.00 98.38 183 PHE A C 1
ATOM 1409 O O . PHE A 1 183 ? -2.597 3.234 12.459 1.00 98.38 183 PHE A O 1
ATOM 1416 N N . TYR A 1 184 ? -2.501 1.570 10.942 1.00 97.88 184 TYR A N 1
ATOM 1417 C CA . TYR A 1 184 ? -1.056 1.402 10.925 1.00 97.88 184 TYR A CA 1
ATOM 1418 C C . TYR A 1 184 ? -0.489 2.087 9.688 1.00 97.88 184 TYR A C 1
ATOM 1420 O O . TYR A 1 184 ? -0.638 1.599 8.566 1.00 97.88 184 TYR A O 1
ATOM 1428 N N . LEU A 1 185 ? 0.192 3.202 9.915 1.00 96.50 185 LEU A N 1
ATOM 1429 C CA . LEU A 1 185 ? 0.907 3.946 8.894 1.00 96.50 185 LEU A CA 1
ATOM 1430 C C . LEU A 1 185 ? 2.398 3.655 9.011 1.00 96.50 185 LEU A C 1
ATOM 1432 O O . LEU A 1 185 ? 3.011 3.963 10.032 1.00 96.50 185 LEU A O 1
ATOM 1436 N N . SER A 1 186 ? 2.985 3.113 7.953 1.00 92.69 186 SER A N 1
ATOM 1437 C CA . SER A 1 186 ? 4.439 3.042 7.814 1.00 92.69 186 SER A CA 1
ATOM 1438 C C . SER A 1 186 ? 4.954 4.263 7.056 1.00 92.69 186 SER A C 1
ATOM 1440 O O . SER A 1 186 ? 4.336 4.731 6.095 1.00 92.69 186 SER A O 1
ATOM 1442 N N . VAL A 1 187 ? 6.110 4.769 7.467 1.00 89.75 187 VAL A N 1
ATOM 1443 C CA . VAL A 1 187 ? 6.826 5.820 6.754 1.00 89.75 187 VAL A CA 1
ATOM 1444 C C . VAL A 1 187 ? 8.287 5.435 6.617 1.00 89.75 187 VAL A C 1
ATOM 1446 O O . VAL A 1 187 ? 8.968 5.180 7.608 1.00 89.75 187 VAL A O 1
ATOM 1449 N N . GLN A 1 188 ? 8.793 5.417 5.385 1.00 81.56 188 GLN A N 1
ATOM 1450 C CA . GLN A 1 188 ? 10.201 5.132 5.126 1.00 81.56 188 GLN A CA 1
ATOM 1451 C C . GLN A 1 188 ? 11.097 6.215 5.734 1.00 81.56 188 GLN A C 1
ATOM 1453 O O . GLN A 1 188 ? 10.937 7.409 5.464 1.00 81.56 188 GLN A O 1
ATOM 1458 N N . ARG A 1 189 ? 12.094 5.796 6.516 1.00 72.50 189 ARG A N 1
ATOM 1459 C CA . ARG A 1 189 ? 13.124 6.678 7.070 1.00 72.50 189 ARG A CA 1
ATOM 1460 C C . ARG A 1 189 ? 14.123 7.005 5.972 1.00 72.50 189 ARG A C 1
ATOM 1462 O O . ARG A 1 189 ? 15.128 6.325 5.797 1.00 72.50 189 ARG A O 1
ATOM 1469 N N . ARG A 1 190 ? 13.835 8.047 5.199 1.00 62.41 190 ARG A N 1
ATOM 1470 C CA . ARG A 1 190 ? 14.710 8.437 4.094 1.00 62.41 190 ARG A CA 1
ATOM 1471 C C . ARG A 1 190 ? 15.878 9.277 4.564 1.00 62.41 190 ARG A C 1
ATOM 1473 O O . ARG A 1 190 ? 15.706 10.367 5.099 1.00 62.41 190 ARG A O 1
ATOM 1480 N N . LEU A 1 191 ? 17.074 8.789 4.262 1.00 50.38 191 LEU A N 1
ATOM 1481 C CA . LEU A 1 191 ? 18.289 9.588 4.204 1.00 50.38 191 LEU A CA 1
ATOM 1482 C C . LEU A 1 191 ? 18.385 10.160 2.779 1.00 50.38 191 LEU A C 1
ATOM 1484 O O . LEU A 1 191 ? 18.996 9.561 1.904 1.00 50.38 191 LEU A O 1
ATOM 1488 N N . ASN A 1 192 ? 17.714 11.288 2.526 1.00 46.88 192 ASN A N 1
ATOM 1489 C CA . ASN A 1 192 ? 17.904 12.166 1.355 1.00 46.88 192 ASN A CA 1
ATOM 1490 C C . ASN A 1 192 ? 17.823 11.567 -0.076 1.00 46.88 192 ASN A C 1
ATOM 1492 O O . ASN A 1 192 ? 18.158 12.280 -1.017 1.00 46.88 192 ASN A O 1
ATOM 1496 N N . THR A 1 193 ? 17.376 10.324 -0.281 1.00 48.31 193 THR A N 1
ATOM 1497 C CA . THR A 1 193 ? 17.345 9.647 -1.599 1.00 48.31 193 THR A CA 1
ATOM 1498 C C . THR A 1 193 ? 16.015 8.917 -1.826 1.00 48.31 193 THR A C 1
ATOM 1500 O O . THR A 1 193 ? 15.284 8.632 -0.869 1.00 48.31 193 THR A O 1
ATOM 1503 N N . SER A 1 194 ? 15.634 8.688 -3.088 1.00 52.47 194 SER A N 1
ATOM 1504 C CA . SER A 1 194 ? 14.403 7.955 -3.448 1.00 52.47 194 SER A CA 1
ATOM 1505 C C . SER A 1 194 ? 14.469 6.466 -3.081 1.00 52.47 194 SER A C 1
ATOM 1507 O O . SER A 1 194 ? 15.540 5.962 -2.776 1.00 52.47 194 SER A O 1
ATOM 1509 N N . LEU A 1 195 ? 13.346 5.728 -3.105 1.00 51.47 195 LEU A N 1
ATOM 1510 C CA . LEU A 1 195 ? 13.352 4.286 -2.781 1.00 51.47 195 LEU A CA 1
ATOM 1511 C C . LEU A 1 195 ? 14.278 3.502 -3.717 1.00 51.47 195 LEU A C 1
ATOM 1513 O O . LEU A 1 195 ? 15.040 2.666 -3.254 1.00 51.47 195 LEU A O 1
ATOM 1517 N N . MET A 1 196 ? 14.230 3.770 -5.022 1.00 51.97 196 MET A N 1
ATOM 1518 C CA . MET A 1 196 ? 15.079 3.065 -5.981 1.00 51.97 196 MET A CA 1
ATOM 1519 C C . MET A 1 196 ? 16.517 3.574 -5.964 1.00 51.97 196 MET A C 1
ATOM 1521 O O . MET A 1 196 ? 17.406 2.772 -6.201 1.00 51.97 196 MET A O 1
ATOM 1525 N N . GLU A 1 197 ? 16.783 4.841 -5.633 1.00 51.44 197 GLU A N 1
ATOM 1526 C CA . GLU A 1 197 ? 18.157 5.276 -5.350 1.00 51.44 197 GLU A CA 1
ATOM 1527 C C . GLU A 1 197 ? 18.681 4.669 -4.060 1.00 51.44 197 GLU A C 1
ATOM 1529 O O . GLU A 1 197 ? 19.813 4.234 -4.047 1.00 51.44 197 GLU A O 1
ATOM 1534 N N . GLY A 1 198 ? 17.888 4.575 -2.995 1.00 51.78 198 GLY A N 1
ATOM 1535 C CA . GLY A 1 198 ? 18.265 3.877 -1.771 1.00 51.78 198 GLY A CA 1
ATOM 1536 C C . GLY A 1 198 ? 18.537 2.403 -2.056 1.00 51.78 198 GLY A C 1
ATOM 1537 O O . GLY A 1 198 ? 19.582 1.889 -1.681 1.00 51.78 198 GLY A O 1
ATOM 1538 N N . VAL A 1 199 ? 17.664 1.744 -2.823 1.00 50.44 199 VAL A N 1
ATOM 1539 C CA . VAL A 1 199 ? 17.856 0.352 -3.244 1.00 50.44 199 VAL A CA 1
ATOM 1540 C C . VAL A 1 199 ? 19.067 0.204 -4.182 1.00 50.44 199 VAL A C 1
ATOM 1542 O O . VAL A 1 199 ? 19.821 -0.754 -4.054 1.00 50.44 199 VAL A O 1
ATOM 1545 N N . ALA A 1 200 ? 19.335 1.160 -5.071 1.00 49.09 200 ALA A N 1
ATOM 1546 C CA . ALA A 1 200 ? 20.473 1.117 -5.992 1.00 49.09 200 ALA A CA 1
ATOM 1547 C C . ALA A 1 200 ? 21.815 1.510 -5.357 1.00 49.09 200 ALA A C 1
ATOM 1549 O O . ALA A 1 200 ? 22.824 0.877 -5.654 1.00 49.09 200 ALA A O 1
ATOM 1550 N N . LEU A 1 201 ? 21.827 2.508 -4.469 1.00 46.78 201 LEU A N 1
ATOM 1551 C CA . LEU A 1 201 ? 22.986 2.963 -3.694 1.00 46.78 201 LEU A CA 1
ATOM 1552 C C . LEU A 1 201 ? 23.395 1.927 -2.648 1.00 46.78 201 LEU A C 1
ATOM 1554 O O . LEU A 1 201 ? 24.569 1.846 -2.299 1.00 46.78 201 LEU A O 1
ATOM 1558 N N . GLN A 1 202 ? 22.437 1.155 -2.133 1.00 44.44 202 GLN A N 1
ATOM 1559 C CA . GLN A 1 202 ? 22.667 0.215 -1.041 1.00 44.44 202 GLN A CA 1
ATOM 1560 C C . GLN A 1 202 ? 22.831 -1.237 -1.523 1.00 44.44 202 GLN A C 1
ATOM 1562 O O . GLN A 1 202 ? 23.488 -2.010 -0.828 1.00 44.44 202 GLN A O 1
ATOM 1567 N N . PHE A 1 203 ? 22.299 -1.618 -2.698 1.00 48.72 203 PHE A N 1
ATOM 1568 C CA . PHE A 1 203 ? 22.228 -3.034 -3.109 1.00 48.72 203 PHE A CA 1
ATOM 1569 C C . PHE A 1 203 ? 22.699 -3.362 -4.523 1.00 48.72 203 PHE A C 1
ATOM 1571 O O . PHE A 1 203 ? 22.370 -4.435 -5.030 1.00 48.72 203 PHE A O 1
ATOM 1578 N N . ASP A 1 204 ? 23.508 -2.503 -5.146 1.00 49.31 204 ASP A N 1
ATOM 1579 C CA . ASP A 1 204 ? 24.253 -2.891 -6.350 1.00 49.31 204 ASP A CA 1
ATOM 1580 C C . ASP A 1 204 ? 23.319 -3.417 -7.468 1.00 49.31 204 ASP A C 1
ATOM 1582 O O . ASP A 1 204 ? 23.647 -4.333 -8.224 1.00 49.31 204 ASP A O 1
ATOM 1586 N N . VAL A 1 205 ? 22.107 -2.842 -7.568 1.00 49.03 205 VAL A N 1
ATOM 1587 C CA . VAL A 1 205 ? 21.126 -3.106 -8.648 1.00 49.03 205 VAL A CA 1
ATOM 1588 C C . VAL A 1 205 ? 21.778 -2.905 -10.017 1.00 49.03 205 VAL A C 1
ATOM 1590 O O . VAL A 1 205 ? 21.445 -3.577 -10.986 1.00 49.03 205 VAL A O 1
ATOM 1593 N N . ILE A 1 206 ? 22.785 -2.033 -10.054 1.00 47.81 206 ILE A N 1
ATOM 1594 C CA . ILE A 1 206 ? 23.649 -1.726 -11.192 1.00 47.81 206 ILE A CA 1
ATOM 1595 C C . ILE A 1 206 ? 24.410 -2.974 -11.699 1.00 47.81 206 ILE A C 1
ATOM 1597 O O . ILE A 1 206 ? 24.709 -3.060 -12.891 1.00 47.81 206 ILE A O 1
ATOM 1601 N N . ASN A 1 207 ? 24.674 -3.973 -10.846 1.00 47.25 207 ASN A N 1
ATOM 1602 C CA . ASN A 1 207 ? 25.414 -5.186 -11.215 1.00 47.25 207 ASN A CA 1
ATOM 1603 C C . ASN A 1 207 ? 24.542 -6.318 -11.787 1.00 47.25 207 ASN A C 1
ATOM 1605 O O . ASN A 1 207 ? 25.068 -7.195 -12.478 1.00 47.25 207 ASN A O 1
ATOM 1609 N N . HIS A 1 208 ? 23.220 -6.295 -11.583 1.00 57.97 208 HIS A N 1
ATOM 1610 C CA . HIS A 1 208 ? 22.298 -7.219 -12.252 1.00 57.97 208 HIS A CA 1
ATOM 1611 C C . HIS A 1 208 ? 21.749 -6.550 -13.506 1.00 57.97 208 HIS A C 1
ATOM 1613 O O . HIS A 1 208 ? 20.935 -5.646 -13.418 1.00 57.97 208 HIS A O 1
ATOM 1619 N N . ARG A 1 209 ? 22.188 -6.978 -14.694 1.00 70.56 209 ARG A N 1
ATOM 1620 C CA . ARG A 1 209 ? 21.772 -6.326 -15.951 1.00 70.56 209 ARG A CA 1
ATOM 1621 C C . ARG A 1 209 ? 20.333 -6.653 -16.356 1.00 70.56 209 ARG A C 1
ATOM 1623 O O . ARG A 1 209 ? 19.699 -5.855 -17.044 1.00 70.56 209 ARG A O 1
ATOM 1630 N N . GLU A 1 210 ? 19.838 -7.829 -15.968 1.00 87.56 210 GLU A N 1
ATOM 1631 C CA . GLU A 1 210 ? 18.588 -8.395 -16.476 1.00 87.56 210 GLU A CA 1
ATOM 1632 C C . GLU A 1 210 ? 17.894 -9.287 -15.443 1.00 87.56 210 GLU A C 1
ATOM 1634 O O . GLU A 1 210 ? 18.549 -10.054 -14.736 1.00 87.56 210 GLU A O 1
ATOM 1639 N N . PHE A 1 211 ? 16.564 -9.247 -15.425 1.00 89.44 211 PHE A N 1
ATOM 1640 C CA . PHE A 1 211 ? 15.713 -10.111 -14.616 1.00 89.44 211 PHE A CA 1
ATOM 1641 C C . PHE A 1 211 ? 14.755 -10.882 -15.523 1.00 89.44 211 PHE A C 1
ATOM 1643 O O . PHE A 1 211 ? 14.127 -10.303 -16.406 1.00 89.44 211 PHE A O 1
ATOM 1650 N N . LEU A 1 212 ? 14.635 -12.192 -15.321 1.00 92.31 212 LEU A N 1
ATOM 1651 C CA . LEU A 1 212 ? 13.736 -13.031 -16.114 1.00 92.31 212 LEU A CA 1
ATOM 1652 C C . LEU A 1 212 ? 12.325 -13.007 -15.524 1.00 92.31 212 LEU A C 1
ATOM 1654 O O . LEU A 1 212 ? 12.162 -13.120 -14.308 1.00 92.31 212 LEU A O 1
ATOM 1658 N N . SER A 1 213 ? 11.316 -12.902 -16.387 1.00 94.25 213 SER A N 1
ATOM 1659 C CA . SER A 1 213 ? 9.919 -13.051 -15.980 1.00 94.25 213 SER A CA 1
ATOM 1660 C C . SER A 1 213 ? 9.608 -14.501 -15.616 1.00 94.25 213 SER A C 1
ATOM 1662 O O . SER A 1 213 ? 10.014 -15.441 -16.305 1.00 94.25 213 SER A O 1
ATOM 1664 N N . GLY A 1 214 ? 8.876 -14.673 -14.517 1.00 92.00 214 GLY A N 1
ATOM 1665 C CA . GLY A 1 214 ? 8.274 -15.942 -14.125 1.00 92.00 214 GLY A CA 1
ATOM 1666 C C . GLY A 1 214 ? 6.837 -16.103 -14.633 1.00 92.00 214 GLY A C 1
ATOM 1667 O O . GLY A 1 214 ? 6.318 -17.219 -14.605 1.00 92.00 214 GLY A O 1
ATOM 1668 N N . LEU A 1 215 ? 6.183 -15.023 -15.081 1.00 92.88 215 LEU A N 1
ATOM 1669 C CA . LEU A 1 215 ? 4.794 -15.043 -15.559 1.00 92.88 215 LEU A CA 1
ATOM 1670 C C . LEU A 1 215 ? 4.666 -15.023 -17.084 1.00 92.88 215 LEU A C 1
ATOM 1672 O O . LEU A 1 215 ? 3.757 -15.653 -17.626 1.00 92.88 215 LEU A O 1
ATOM 1676 N N . TYR A 1 216 ? 5.557 -14.325 -17.782 1.00 93.88 216 TYR A N 1
ATOM 1677 C CA . TYR A 1 216 ? 5.487 -14.108 -19.222 1.00 93.88 216 TYR A CA 1
ATOM 1678 C C . TYR A 1 216 ? 6.661 -14.792 -19.922 1.00 93.88 216 TYR A C 1
ATOM 1680 O O . TYR A 1 216 ? 7.821 -14.398 -19.801 1.00 93.88 216 TYR A O 1
ATOM 1688 N N . ASN A 1 217 ? 6.349 -15.831 -20.698 1.00 93.31 217 ASN A N 1
ATOM 1689 C CA . ASN A 1 217 ? 7.367 -16.636 -21.364 1.00 93.31 217 ASN A CA 1
ATOM 1690 C C . ASN A 1 217 ? 8.268 -15.793 -22.287 1.00 93.31 217 ASN A C 1
ATOM 1692 O O . ASN A 1 217 ? 7.784 -15.081 -23.174 1.00 93.31 217 ASN A O 1
ATOM 1696 N N . GLY A 1 218 ? 9.583 -15.919 -22.091 1.00 92.62 218 GLY A N 1
ATOM 1697 C CA . GLY A 1 218 ? 10.610 -15.223 -22.866 1.00 92.62 218 GLY A CA 1
ATOM 1698 C C . GLY A 1 218 ? 10.769 -13.734 -22.544 1.00 92.62 218 GLY A C 1
ATOM 1699 O O . GLY A 1 218 ? 11.565 -13.072 -23.209 1.00 92.62 218 GLY A O 1
ATOM 1700 N N . VAL A 1 219 ? 10.039 -13.196 -21.560 1.00 96.06 219 VAL A N 1
ATOM 1701 C CA . VAL A 1 219 ? 10.138 -11.786 -21.161 1.00 96.06 219 VAL A CA 1
ATOM 1702 C C . VAL A 1 219 ? 11.296 -11.568 -20.195 1.00 96.06 219 VAL A C 1
ATOM 1704 O O . VAL A 1 219 ? 11.542 -12.361 -19.284 1.00 96.06 219 VAL A O 1
ATOM 1707 N N . VAL A 1 220 ? 12.006 -10.465 -20.411 1.00 94.44 220 VAL A N 1
ATOM 1708 C CA . VAL A 1 220 ? 13.163 -10.034 -19.636 1.00 94.44 220 VAL A CA 1
ATOM 1709 C C . VAL A 1 220 ? 13.024 -8.554 -19.310 1.00 94.44 220 VAL A C 1
ATOM 1711 O O . VAL A 1 220 ? 12.756 -7.731 -20.184 1.00 94.44 220 VAL A O 1
ATOM 1714 N N . TYR A 1 221 ? 13.253 -8.214 -18.050 1.00 92.94 221 TYR A N 1
ATOM 1715 C CA . TYR A 1 221 ? 13.318 -6.844 -17.562 1.00 92.94 221 TYR A CA 1
ATOM 1716 C C . TYR A 1 221 ? 14.770 -6.398 -17.543 1.00 92.94 221 TYR A C 1
ATOM 1718 O O . TYR A 1 221 ? 15.607 -7.039 -16.903 1.00 92.94 221 TYR A O 1
ATOM 1726 N N . LYS A 1 222 ? 15.087 -5.305 -18.232 1.00 89.75 222 LYS A N 1
ATOM 1727 C CA . LYS A 1 222 ? 16.400 -4.672 -18.106 1.00 89.75 222 LYS A CA 1
ATOM 1728 C C . LYS A 1 222 ? 16.431 -3.857 -16.814 1.00 89.75 222 LYS A C 1
ATOM 1730 O O . LYS A 1 222 ? 15.438 -3.211 -16.461 1.00 89.75 222 LYS A O 1
ATOM 1735 N N . ALA A 1 223 ? 17.565 -3.873 -16.118 1.00 81.62 223 ALA A N 1
ATOM 1736 C CA . ALA A 1 223 ? 17.732 -3.041 -14.933 1.00 81.62 223 ALA A CA 1
ATOM 1737 C C . ALA A 1 223 ? 17.509 -1.557 -15.269 1.00 81.62 223 ALA A C 1
ATOM 1739 O O . ALA A 1 223 ? 17.960 -1.099 -16.324 1.00 81.62 223 ALA A O 1
ATOM 1740 N N . PRO A 1 224 ? 16.795 -0.809 -14.409 1.00 80.69 224 PRO A N 1
ATOM 1741 C CA . PRO A 1 224 ? 16.473 0.574 -14.690 1.00 80.69 224 PRO A CA 1
ATOM 1742 C C . PRO A 1 224 ? 17.745 1.419 -14.697 1.00 80.69 224 PRO A C 1
ATOM 1744 O O . PRO A 1 224 ? 18.573 1.331 -13.790 1.00 80.69 224 PRO A O 1
ATOM 1747 N N . GLN A 1 225 ? 17.874 2.283 -15.697 1.00 82.88 225 GLN A N 1
ATOM 1748 C CA . GLN A 1 225 ? 18.861 3.352 -15.678 1.00 82.88 225 GLN A CA 1
ATOM 1749 C C . GLN A 1 225 ? 18.309 4.478 -14.807 1.00 82.88 225 GLN A C 1
ATOM 1751 O O . GLN A 1 225 ? 17.223 4.998 -15.069 1.00 82.88 225 GLN A O 1
ATOM 1756 N N . ILE A 1 226 ? 19.039 4.822 -13.751 1.00 80.56 226 ILE A N 1
ATOM 1757 C CA . ILE A 1 226 ? 18.637 5.857 -12.800 1.00 80.56 226 ILE A CA 1
ATOM 1758 C C . ILE A 1 226 ? 19.201 7.186 -13.294 1.00 80.56 226 ILE A C 1
ATOM 1760 O O . ILE A 1 226 ? 20.413 7.341 -13.439 1.00 80.56 226 ILE A O 1
ATOM 1764 N N . GLY A 1 227 ? 18.304 8.119 -13.599 1.00 77.94 227 GLY A N 1
ATOM 1765 C CA . GLY A 1 227 ? 18.647 9.499 -13.911 1.00 77.94 227 GLY A CA 1
ATOM 1766 C C . GLY A 1 227 ? 18.837 10.335 -12.648 1.00 77.94 227 GLY A C 1
ATOM 1767 O O . GLY A 1 227 ? 18.723 9.846 -11.527 1.00 77.94 227 GLY A O 1
ATOM 1768 N N . GLU A 1 228 ? 19.104 11.626 -12.827 1.00 78.56 228 GLU A N 1
ATOM 1769 C CA . GLU A 1 228 ? 19.253 12.545 -11.699 1.00 78.56 228 GLU A CA 1
ATOM 1770 C C . GLU A 1 228 ? 17.951 12.710 -10.904 1.00 78.56 228 GLU A C 1
ATOM 1772 O O . GLU A 1 228 ? 16.852 12.799 -11.468 1.00 78.56 228 GLU A O 1
ATOM 1777 N N . SER A 1 229 ? 18.101 12.826 -9.584 1.00 84.31 229 SER A N 1
ATOM 1778 C CA . SER A 1 229 ? 17.040 13.288 -8.696 1.00 84.31 229 SER A CA 1
ATOM 1779 C C . SER A 1 229 ? 17.057 14.797 -8.537 1.00 84.31 229 SER A C 1
ATOM 1781 O O . SER A 1 229 ? 18.085 15.399 -8.227 1.00 84.31 229 SER A O 1
ATOM 1783 N N . VAL A 1 230 ? 15.881 15.402 -8.673 1.00 89.19 230 VAL A N 1
ATOM 1784 C CA . VAL A 1 230 ? 15.660 16.830 -8.448 1.00 89.19 230 VAL A CA 1
ATOM 1785 C C . VAL A 1 230 ? 14.845 17.011 -7.177 1.00 89.19 230 VAL A C 1
ATOM 1787 O O . VAL A 1 230 ? 13.809 16.370 -6.993 1.00 89.19 230 VAL A O 1
ATOM 1790 N N . ARG A 1 231 ? 15.307 17.898 -6.293 1.00 88.38 231 ARG A N 1
ATOM 1791 C CA . ARG A 1 231 ? 14.603 18.253 -5.061 1.00 88.38 231 ARG A CA 1
ATOM 1792 C C . ARG A 1 231 ? 13.997 19.646 -5.170 1.00 88.38 231 ARG A C 1
ATOM 1794 O O . ARG A 1 231 ? 14.716 20.625 -5.348 1.00 88.38 231 ARG A O 1
ATOM 1801 N N . GLU A 1 232 ? 12.694 19.727 -4.941 1.00 90.50 232 GLU A N 1
ATOM 1802 C CA . GLU A 1 232 ? 11.917 20.965 -4.894 1.00 90.50 232 GLU A CA 1
ATOM 1803 C C . GLU A 1 232 ? 11.195 21.038 -3.542 1.00 90.50 232 GLU A C 1
ATOM 1805 O O . GLU A 1 232 ? 10.162 20.409 -3.307 1.00 90.50 232 GLU A O 1
ATOM 1810 N N . GLY A 1 233 ? 11.796 21.762 -2.592 1.00 88.94 233 GLY A N 1
ATOM 1811 C CA . GLY A 1 233 ? 11.308 21.823 -1.213 1.00 88.94 233 GLY A CA 1
ATOM 1812 C C . GLY A 1 233 ? 11.338 20.452 -0.524 1.00 88.94 233 GLY A C 1
ATOM 1813 O O . GLY A 1 233 ? 12.412 19.893 -0.263 1.00 88.94 233 GLY A O 1
ATOM 1814 N N . GLN A 1 234 ? 10.153 19.931 -0.197 1.00 87.88 234 GLN A N 1
ATOM 1815 C CA . GLN A 1 234 ? 9.961 18.603 0.396 1.00 87.88 234 GLN A CA 1
ATOM 1816 C C . GLN A 1 234 ? 9.692 17.512 -0.647 1.00 87.88 234 GLN A C 1
ATOM 1818 O O . GLN A 1 234 ? 9.592 16.354 -0.266 1.00 87.88 234 GLN A O 1
ATOM 1823 N N . ILE A 1 235 ? 9.578 17.827 -1.937 1.00 90.44 235 ILE A N 1
ATOM 1824 C CA . ILE A 1 235 ? 9.367 16.813 -2.975 1.00 90.44 235 ILE A CA 1
ATOM 1825 C C . ILE A 1 235 ? 10.707 16.451 -3.612 1.00 90.44 235 ILE A C 1
ATOM 1827 O O . ILE A 1 235 ? 11.487 17.322 -3.996 1.00 90.44 235 ILE A O 1
ATOM 1831 N N . VAL A 1 236 ? 10.970 15.153 -3.726 1.00 89.19 236 VAL A N 1
ATOM 1832 C CA . VAL A 1 236 ? 12.068 14.590 -4.512 1.00 89.19 236 VAL A CA 1
ATOM 1833 C C . VAL A 1 236 ? 11.460 13.889 -5.717 1.00 89.19 236 VAL A C 1
ATOM 1835 O O . VAL A 1 236 ? 10.596 13.026 -5.566 1.00 89.19 236 VAL A O 1
ATOM 1838 N N . THR A 1 237 ? 11.908 14.277 -6.904 1.00 89.75 237 THR A N 1
ATOM 1839 C CA . THR A 1 237 ? 11.515 13.672 -8.174 1.00 89.75 237 THR A CA 1
ATOM 1840 C C . THR A 1 237 ? 12.702 12.915 -8.740 1.00 89.75 237 THR A C 1
ATOM 1842 O O . THR A 1 237 ? 13.724 13.528 -9.040 1.00 89.75 237 THR A O 1
ATOM 1845 N N . THR A 1 238 ? 12.557 11.607 -8.926 1.00 86.75 238 THR A N 1
ATOM 1846 C CA . THR A 1 238 ? 13.591 10.756 -9.525 1.00 86.75 238 THR A CA 1
ATOM 1847 C C . THR A 1 238 ? 13.099 10.194 -10.842 1.00 86.75 238 THR A C 1
ATOM 1849 O O . THR A 1 238 ? 11.946 9.763 -10.951 1.00 86.75 238 THR A O 1
ATOM 1852 N N . ARG A 1 239 ? 13.980 10.189 -11.841 1.00 87.75 239 ARG A N 1
ATOM 1853 C CA . ARG A 1 239 ? 13.674 9.672 -13.173 1.00 87.75 239 ARG A CA 1
ATOM 1854 C C . ARG A 1 239 ? 14.368 8.347 -13.409 1.00 87.75 239 ARG A C 1
ATOM 1856 O O . ARG A 1 239 ? 15.535 8.189 -13.067 1.00 87.75 239 ARG A O 1
ATOM 1863 N N . TYR A 1 240 ? 13.654 7.424 -14.036 1.00 85.94 240 TYR A N 1
ATOM 1864 C CA . TYR A 1 240 ? 14.186 6.126 -14.426 1.00 85.94 240 TYR A CA 1
ATOM 1865 C C . TYR A 1 240 ? 13.871 5.860 -15.883 1.00 85.94 240 TYR A C 1
ATOM 1867 O O . TYR A 1 240 ? 12.858 6.316 -16.417 1.00 85.94 240 TYR A O 1
ATOM 1875 N N . HIS A 1 241 ? 14.720 5.060 -16.502 1.00 89.38 241 HIS A N 1
ATOM 1876 C CA . HIS A 1 241 ? 14.458 4.469 -17.798 1.00 89.38 241 HIS A CA 1
ATOM 1877 C C . HIS A 1 241 ? 14.505 2.954 -17.657 1.00 89.38 241 HIS A C 1
ATOM 1879 O O . HIS A 1 241 ? 15.511 2.405 -17.212 1.00 89.38 241 HIS A O 1
ATOM 1885 N N . SER A 1 242 ? 13.401 2.275 -17.957 1.00 89.00 242 SER A N 1
ATOM 1886 C CA . SER A 1 242 ? 13.297 0.820 -17.834 1.00 89.00 242 SER A CA 1
ATOM 1887 C C . SER A 1 242 ? 12.750 0.224 -19.118 1.00 89.00 242 SER A C 1
ATOM 1889 O O . SER A 1 242 ? 11.718 0.656 -19.625 1.00 89.00 242 SER A O 1
ATOM 1891 N N . VAL A 1 243 ? 13.430 -0.800 -19.623 1.00 93.12 243 VAL A N 1
ATOM 1892 C CA . VAL A 1 243 ? 13.049 -1.478 -20.861 1.00 93.12 243 VAL A CA 1
ATOM 1893 C C . VAL A 1 243 ? 12.633 -2.905 -20.539 1.00 93.12 243 VAL A C 1
ATOM 1895 O O . VAL A 1 243 ? 13.348 -3.642 -19.855 1.00 93.12 243 VAL A O 1
ATOM 1898 N N . VAL A 1 244 ? 11.478 -3.302 -21.059 1.00 94.75 244 VAL A N 1
ATOM 1899 C CA . VAL A 1 244 ? 10.991 -4.681 -21.028 1.00 94.75 244 VAL A CA 1
ATOM 1900 C C . VAL A 1 244 ? 11.152 -5.246 -22.425 1.00 94.75 244 VAL A C 1
ATOM 1902 O O . VAL A 1 244 ? 10.695 -4.638 -23.391 1.00 94.75 244 VAL A O 1
ATOM 1905 N N . VAL A 1 245 ? 11.791 -6.405 -22.553 1.00 95.06 245 VAL A N 1
ATOM 1906 C CA . VAL A 1 245 ? 12.019 -7.057 -23.846 1.00 95.06 245 VAL A CA 1
ATOM 1907 C C . VAL A 1 245 ? 11.495 -8.485 -23.845 1.00 95.06 245 VAL A C 1
ATOM 1909 O O . VAL A 1 245 ? 11.397 -9.130 -22.804 1.00 95.06 245 VAL A O 1
ATOM 1912 N N . LYS A 1 246 ? 11.207 -9.010 -25.031 1.00 95.06 246 LYS A N 1
ATOM 1913 C CA . LYS A 1 246 ? 10.982 -10.429 -25.281 1.00 95.06 246 LYS A CA 1
ATOM 1914 C C . LYS A 1 246 ? 12.144 -10.985 -26.089 1.00 95.06 246 LYS A C 1
ATOM 1916 O O . LYS A 1 246 ? 12.443 -10.478 -27.170 1.00 95.06 246 LYS A O 1
ATOM 1921 N N . ARG A 1 247 ? 12.784 -12.041 -25.590 1.00 92.62 247 ARG A N 1
ATOM 1922 C CA . ARG A 1 247 ? 13.792 -12.783 -26.356 1.00 92.62 247 ARG A CA 1
ATOM 1923 C C . ARG A 1 247 ? 13.102 -13.609 -27.440 1.00 92.62 247 ARG A C 1
ATOM 1925 O O . ARG A 1 247 ? 12.105 -14.278 -27.167 1.00 92.62 247 ARG A O 1
ATOM 1932 N N . ILE A 1 248 ? 13.640 -13.561 -28.655 1.00 89.88 248 ILE A N 1
ATOM 1933 C CA . ILE A 1 248 ? 13.175 -14.353 -29.802 1.00 89.88 248 ILE A CA 1
ATOM 1934 C C . ILE A 1 248 ? 14.227 -15.399 -30.195 1.00 89.88 248 ILE A C 1
ATOM 1936 O O . ILE A 1 248 ? 15.419 -15.205 -29.960 1.00 89.88 248 ILE A O 1
ATOM 1940 N N . ASP A 1 249 ? 13.787 -16.499 -30.814 1.00 79.12 249 ASP A N 1
ATOM 1941 C CA . ASP A 1 249 ? 14.573 -17.730 -31.038 1.00 79.12 249 ASP A CA 1
ATOM 1942 C C . ASP A 1 249 ? 15.914 -17.528 -31.772 1.00 79.12 249 ASP A C 1
ATOM 1944 O O . ASP A 1 249 ? 16.836 -18.325 -31.621 1.00 79.12 249 ASP A O 1
ATOM 1948 N N . ALA A 1 250 ? 16.060 -16.442 -32.537 1.00 74.50 250 ALA A N 1
ATOM 1949 C CA . ALA A 1 250 ? 17.286 -16.092 -33.259 1.00 74.50 250 ALA A CA 1
ATOM 1950 C C . ALA A 1 250 ? 18.309 -15.284 -32.426 1.00 74.50 250 ALA A C 1
ATOM 1952 O O . ALA A 1 250 ? 19.242 -14.715 -32.990 1.00 74.50 250 ALA A O 1
ATOM 1953 N N . GLY A 1 251 ? 18.124 -15.173 -31.106 1.00 73.38 251 GLY A N 1
ATOM 1954 C CA . GLY A 1 251 ? 18.966 -14.345 -30.230 1.00 73.38 251 GLY A CA 1
ATOM 1955 C C . GLY A 1 251 ? 18.686 -12.841 -30.332 1.00 73.38 251 GLY A C 1
ATOM 1956 O O . GLY A 1 251 ? 19.451 -12.038 -29.805 1.00 73.38 251 GLY A O 1
ATOM 1957 N N . GLY A 1 252 ? 17.602 -12.457 -31.012 1.00 85.50 252 GLY A N 1
ATOM 1958 C CA . GLY A 1 252 ? 17.121 -11.080 -31.054 1.00 85.50 252 GLY A CA 1
ATOM 1959 C C . GLY A 1 252 ? 16.282 -10.719 -29.828 1.00 85.50 252 GLY A C 1
ATOM 1960 O O . GLY A 1 252 ? 15.830 -11.587 -29.076 1.00 85.50 252 GLY A O 1
ATOM 1961 N N . GLU A 1 253 ? 16.023 -9.425 -29.669 1.00 91.81 253 GLU A N 1
ATOM 1962 C CA . GLU A 1 253 ? 15.126 -8.894 -28.646 1.00 91.81 253 GLU A CA 1
ATOM 1963 C C . GLU A 1 253 ? 14.061 -8.012 -29.296 1.00 91.81 253 GLU A C 1
ATOM 1965 O O . GLU A 1 253 ? 14.361 -7.158 -30.131 1.00 91.81 253 GLU A O 1
ATOM 1970 N N . GLU A 1 254 ? 12.806 -8.217 -28.907 1.00 93.06 254 GLU A N 1
ATOM 1971 C CA . GLU A 1 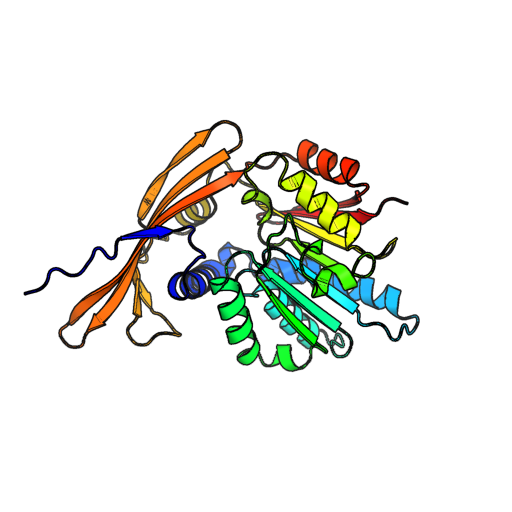254 ? 11.714 -7.301 -29.207 1.00 93.06 254 GLU A CA 1
ATOM 1972 C C . GLU A 1 254 ? 11.424 -6.460 -27.964 1.00 93.06 254 GLU A C 1
ATOM 1974 O O . GLU A 1 254 ? 11.057 -7.002 -26.926 1.00 93.06 254 GLU A O 1
ATOM 1979 N N . ILE A 1 255 ? 11.538 -5.135 -28.061 1.00 94.12 255 ILE A N 1
ATOM 1980 C CA . ILE A 1 255 ? 11.093 -4.235 -26.987 1.00 94.12 255 ILE A CA 1
ATOM 1981 C C . ILE A 1 255 ? 9.582 -4.401 -26.821 1.00 94.12 255 ILE A C 1
ATOM 1983 O O . ILE A 1 255 ? 8.844 -4.222 -27.781 1.00 94.12 255 ILE A O 1
ATOM 1987 N N . LEU A 1 256 ? 9.109 -4.760 -25.636 1.00 94.94 256 LEU A N 1
ATOM 1988 C CA . LEU A 1 256 ? 7.686 -4.796 -25.301 1.00 94.94 256 LEU A CA 1
ATOM 1989 C C . LEU A 1 256 ? 7.237 -3.456 -24.721 1.00 94.94 256 LEU A C 1
ATOM 1991 O O . LEU A 1 256 ? 6.196 -2.942 -25.116 1.00 94.94 256 LEU A O 1
ATOM 1995 N N . GLU A 1 257 ? 8.056 -2.876 -23.843 1.00 95.56 257 GLU A N 1
ATOM 1996 C CA . GLU A 1 257 ? 7.835 -1.553 -23.262 1.00 95.56 257 GLU A CA 1
ATOM 1997 C C . GLU A 1 257 ? 9.154 -0.794 -23.145 1.00 95.56 257 GLU A C 1
ATOM 1999 O O . GLU A 1 257 ? 10.169 -1.360 -22.729 1.00 95.56 257 GLU A O 1
ATOM 2004 N N . ASP A 1 258 ? 9.113 0.494 -23.469 1.00 94.56 258 ASP A N 1
ATOM 2005 C CA . ASP A 1 258 ? 10.198 1.439 -23.246 1.00 94.56 258 ASP A CA 1
ATOM 2006 C C . ASP A 1 258 ? 9.692 2.547 -22.301 1.00 94.56 258 ASP A C 1
ATOM 2008 O O . ASP A 1 258 ? 8.931 3.438 -22.684 1.00 94.56 258 ASP A O 1
ATOM 2012 N N . ASN A 1 259 ? 9.999 2.411 -21.009 1.00 93.75 259 ASN A N 1
ATOM 2013 C CA . ASN A 1 259 ? 9.363 3.172 -19.938 1.00 93.75 259 ASN A CA 1
ATOM 2014 C C . ASN A 1 259 ? 10.248 4.329 -19.466 1.00 93.75 259 ASN A C 1
ATOM 2016 O O . ASN A 1 259 ? 11.292 4.115 -18.847 1.00 93.75 259 ASN A O 1
ATOM 2020 N N . HIS A 1 260 ? 9.761 5.555 -19.649 1.00 92.69 260 HIS A N 1
ATOM 2021 C CA . HIS A 1 260 ? 10.288 6.759 -19.012 1.00 92.69 260 HIS A CA 1
ATOM 2022 C C . HIS A 1 260 ? 9.484 7.052 -17.749 1.00 92.69 260 HIS A C 1
ATOM 2024 O O . HIS A 1 260 ? 8.344 7.523 -17.804 1.00 92.69 260 HIS A O 1
ATOM 2030 N N . ILE A 1 261 ? 10.077 6.738 -16.606 1.00 90.50 261 ILE A N 1
ATOM 2031 C CA . ILE A 1 261 ? 9.410 6.762 -15.312 1.00 90.50 261 ILE A CA 1
ATOM 2032 C C . ILE A 1 261 ? 9.784 8.032 -14.561 1.00 90.50 261 ILE A C 1
ATOM 2034 O O . ILE A 1 261 ? 10.961 8.373 -14.458 1.00 90.50 261 ILE A O 1
ATOM 2038 N N . GLU A 1 262 ? 8.790 8.692 -13.974 1.00 89.88 262 GLU A N 1
ATOM 2039 C CA . GLU A 1 262 ? 8.996 9.778 -13.016 1.00 89.88 262 GLU A CA 1
ATOM 2040 C C . GLU A 1 262 ? 8.313 9.417 -11.692 1.00 89.88 262 GLU A C 1
ATOM 2042 O O . GLU A 1 262 ? 7.092 9.275 -11.634 1.00 89.88 262 GLU A O 1
ATOM 2047 N N . LEU A 1 263 ? 9.100 9.256 -10.624 1.00 88.75 263 LEU A N 1
ATOM 2048 C CA . LEU A 1 263 ? 8.581 9.031 -9.275 1.00 88.75 263 LEU A CA 1
ATOM 2049 C C . LEU A 1 263 ? 8.761 10.292 -8.445 1.00 88.75 263 LEU A C 1
ATOM 2051 O O . LEU A 1 263 ? 9.887 10.718 -8.190 1.00 88.75 263 LEU A O 1
ATOM 2055 N N . LYS A 1 264 ? 7.643 10.849 -7.984 1.00 90.44 264 LYS A N 1
ATOM 2056 C CA . LYS A 1 264 ? 7.617 11.957 -7.031 1.00 90.44 264 LYS A CA 1
ATOM 2057 C C . LYS A 1 264 ? 7.349 11.420 -5.644 1.00 90.44 264 LYS A C 1
ATOM 2059 O O . LYS A 1 264 ? 6.443 10.611 -5.454 1.00 90.44 264 LYS A O 1
ATOM 2064 N N . GLN A 1 265 ? 8.157 11.855 -4.688 1.00 88.94 265 GLN A N 1
ATOM 2065 C CA . GLN A 1 265 ? 8.063 11.393 -3.315 1.00 88.94 265 GLN A CA 1
ATOM 2066 C C . GLN A 1 265 ? 8.252 12.560 -2.356 1.00 88.94 265 GLN A C 1
ATOM 2068 O O . GLN A 1 265 ? 9.198 13.338 -2.479 1.00 88.94 265 GLN A O 1
ATOM 2073 N N . ARG A 1 266 ? 7.353 12.675 -1.386 1.00 89.75 266 ARG A N 1
ATOM 2074 C CA . ARG A 1 266 ? 7.429 13.662 -0.318 1.00 89.75 266 ARG A CA 1
ATOM 2075 C C . ARG A 1 266 ? 8.375 13.176 0.778 1.00 89.75 266 ARG A C 1
ATOM 2077 O O . ARG A 1 266 ? 8.254 12.060 1.281 1.00 89.75 266 ARG A O 1
ATOM 2084 N N . LEU A 1 267 ? 9.313 14.036 1.156 1.00 86.06 267 LEU A N 1
ATOM 2085 C CA . LEU A 1 267 ? 10.132 13.888 2.347 1.00 86.06 267 LEU A CA 1
ATOM 2086 C C . LEU A 1 267 ? 9.243 14.041 3.571 1.00 86.06 267 LEU A C 1
ATOM 2088 O O . LEU A 1 267 ? 8.476 14.993 3.697 1.00 86.06 267 LEU A O 1
ATOM 2092 N N . TRP A 1 268 ? 9.357 13.064 4.452 1.00 82.00 268 TRP A N 1
ATOM 2093 C CA . TRP A 1 268 ? 8.508 12.950 5.614 1.00 82.00 268 TRP A CA 1
ATOM 2094 C C . TRP A 1 268 ? 8.892 13.944 6.713 1.00 82.00 268 TRP A C 1
ATOM 2096 O O . TRP A 1 268 ? 10.073 14.119 7.013 1.00 82.00 268 TRP A O 1
ATOM 2106 N N . ASP A 1 269 ? 7.870 14.529 7.335 1.00 86.19 269 ASP A N 1
ATOM 2107 C CA . ASP A 1 269 ? 7.970 15.306 8.563 1.00 86.19 269 ASP A CA 1
ATOM 2108 C C . ASP A 1 269 ? 6.988 14.750 9.607 1.00 86.19 269 ASP A C 1
ATOM 2110 O O . ASP A 1 269 ? 5.793 14.550 9.347 1.00 86.19 269 ASP A O 1
ATOM 2114 N N . GLU A 1 270 ? 7.513 14.452 10.794 1.00 88.12 270 GLU A N 1
ATOM 2115 C CA . GLU A 1 270 ? 6.746 13.841 11.879 1.00 88.12 270 GLU A CA 1
ATOM 2116 C C . GLU A 1 270 ? 5.692 14.799 12.442 1.00 88.12 270 GLU A C 1
ATOM 2118 O O . GLU A 1 270 ? 4.556 14.386 12.682 1.00 88.12 270 GLU A O 1
ATOM 2123 N N . ALA A 1 271 ? 6.035 16.080 12.600 1.00 90.44 271 ALA A N 1
ATOM 2124 C CA . ALA A 1 271 ? 5.126 17.079 13.148 1.00 90.44 271 ALA A CA 1
ATOM 2125 C C . ALA A 1 271 ? 3.960 17.353 12.189 1.00 90.44 271 ALA A C 1
ATOM 2127 O O . ALA A 1 271 ? 2.813 17.413 12.634 1.00 90.44 271 ALA A O 1
ATOM 2128 N N . GLU A 1 272 ? 4.221 17.433 10.880 1.00 89.94 272 GLU A N 1
ATOM 2129 C CA . GLU A 1 272 ? 3.169 17.534 9.862 1.00 89.94 272 GLU A CA 1
ATOM 2130 C C . GLU A 1 272 ? 2.232 16.320 9.910 1.00 89.94 272 GLU A C 1
ATOM 2132 O O . GLU A 1 272 ? 1.011 16.479 9.905 1.00 89.94 272 GLU A O 1
ATOM 2137 N N . THR A 1 273 ? 2.791 15.111 10.038 1.00 90.81 273 THR A N 1
ATOM 2138 C CA . THR A 1 273 ? 2.007 13.867 10.118 1.00 90.81 273 THR A CA 1
ATOM 2139 C C . THR A 1 273 ? 1.083 13.857 11.335 1.00 90.81 273 THR A C 1
ATOM 2141 O O . THR A 1 273 ? -0.095 13.514 11.215 1.00 90.81 273 THR A O 1
ATOM 2144 N N . MET A 1 274 ? 1.589 14.267 12.502 1.00 94.44 274 MET A N 1
ATOM 2145 C CA . MET A 1 274 ? 0.771 14.393 13.713 1.00 94.44 274 MET A CA 1
ATOM 2146 C C . MET A 1 274 ? -0.292 15.489 13.575 1.00 94.44 274 MET A C 1
ATOM 2148 O O . MET A 1 274 ? -1.413 15.316 14.060 1.00 94.44 274 MET A O 1
ATOM 2152 N N . GLY A 1 275 ? 0.029 16.586 12.883 1.00 95.31 275 GLY A N 1
ATOM 2153 C CA . GLY A 1 275 ? -0.919 17.649 12.554 1.00 95.31 275 GLY A CA 1
ATOM 2154 C C . GLY A 1 275 ? -2.090 17.134 11.717 1.00 95.31 275 GLY A C 1
ATOM 2155 O O . GLY A 1 275 ? -3.240 17.293 12.117 1.00 95.31 275 GLY A O 1
ATOM 2156 N N . TRP A 1 276 ? -1.814 16.425 10.617 1.00 95.50 276 TRP A N 1
ATOM 2157 C CA . TRP A 1 276 ? -2.859 15.848 9.759 1.00 95.50 276 TRP A CA 1
ATOM 2158 C C . TRP A 1 276 ? -3.730 14.827 10.496 1.00 95.50 276 TRP A C 1
ATOM 2160 O O . TRP A 1 276 ? -4.948 14.815 10.316 1.00 95.50 276 TRP A O 1
ATOM 2170 N N . ALA A 1 277 ? -3.126 13.993 11.347 1.00 96.50 277 ALA A N 1
ATOM 2171 C CA . ALA A 1 277 ? -3.874 13.065 12.188 1.00 96.50 277 ALA A CA 1
ATOM 2172 C C . ALA A 1 277 ? -4.805 13.812 13.157 1.00 96.50 277 ALA A C 1
ATOM 2174 O O . ALA A 1 277 ? -5.989 13.486 13.247 1.00 96.50 277 ALA A O 1
ATOM 2175 N N . THR A 1 278 ? -4.298 14.851 13.827 1.00 96.56 278 THR A N 1
ATOM 2176 C CA . THR A 1 278 ? -5.076 15.671 14.769 1.00 96.56 278 THR A CA 1
ATOM 2177 C C . THR A 1 278 ? -6.252 16.354 14.073 1.00 96.56 278 THR A C 1
ATOM 2179 O O . THR A 1 278 ? -7.380 16.270 14.561 1.00 96.56 278 THR A O 1
ATOM 2182 N N . ASP A 1 279 ? -6.019 16.953 12.902 1.00 96.62 279 ASP A N 1
ATOM 2183 C CA . ASP A 1 279 ? -7.058 17.601 12.093 1.00 96.62 279 ASP A CA 1
ATOM 2184 C C . ASP A 1 279 ? -8.174 16.615 11.703 1.00 96.62 279 ASP A C 1
ATOM 2186 O O . ASP A 1 279 ? -9.357 16.961 11.708 1.00 96.62 279 ASP A O 1
ATOM 2190 N N . ALA A 1 280 ? -7.813 15.357 11.433 1.00 97.19 280 ALA A N 1
ATOM 2191 C CA . ALA A 1 280 ? -8.748 14.278 11.123 1.00 97.19 280 ALA A CA 1
ATOM 2192 C C . ALA A 1 280 ? -9.372 13.608 12.364 1.00 97.19 280 ALA A C 1
ATOM 2194 O O . ALA A 1 280 ? -10.091 12.617 12.227 1.00 97.19 280 ALA A O 1
ATOM 2195 N N . ARG A 1 281 ? -9.125 14.132 13.573 1.00 96.88 281 ARG A N 1
ATOM 2196 C CA . ARG A 1 281 ? -9.566 13.554 14.858 1.00 96.88 281 ARG A CA 1
ATOM 2197 C C . ARG A 1 281 ? -9.047 12.134 15.083 1.00 96.88 281 ARG A C 1
ATOM 2199 O O . ARG A 1 281 ? -9.762 11.255 15.569 1.00 96.88 281 ARG A O 1
ATOM 2206 N N . LEU A 1 282 ? -7.790 11.909 14.729 1.00 97.69 282 LEU A N 1
ATOM 2207 C CA . LEU A 1 282 ? -7.059 10.685 15.010 1.00 97.69 282 LEU A CA 1
ATOM 2208 C C . LEU A 1 282 ? -6.028 10.943 16.110 1.00 97.69 282 LEU A C 1
ATOM 2210 O O . LEU A 1 282 ? -5.300 11.932 16.094 1.00 97.69 282 LEU A O 1
ATOM 2214 N N . HIS A 1 283 ? -5.961 10.027 17.068 1.00 96.69 283 HIS A N 1
ATOM 2215 C CA . HIS A 1 283 ? -4.984 10.028 18.145 1.00 96.69 283 HIS A CA 1
ATOM 2216 C C . HIS A 1 283 ? -3.914 8.971 17.868 1.00 96.69 283 HIS A C 1
ATOM 2218 O O . HIS A 1 283 ? -4.246 7.808 17.626 1.00 96.69 283 HIS A O 1
ATOM 2224 N N . CYS A 1 284 ? -2.642 9.369 17.914 1.00 97.00 284 CYS A N 1
ATOM 2225 C CA . CYS A 1 284 ? -1.511 8.451 17.816 1.00 97.00 284 CYS A CA 1
ATOM 2226 C C . CYS A 1 284 ? -1.307 7.745 19.163 1.00 97.00 284 CYS A C 1
ATOM 2228 O O . CYS A 1 284 ? -0.894 8.381 20.128 1.00 97.00 284 CYS A O 1
ATOM 2230 N N . GLU A 1 285 ? -1.592 6.445 19.234 1.00 95.69 285 GLU A N 1
ATOM 2231 C CA . GLU A 1 285 ? -1.381 5.650 20.452 1.00 95.69 285 GLU A CA 1
ATOM 2232 C C . GLU A 1 285 ? 0.065 5.187 20.596 1.00 95.69 285 GLU A C 1
ATOM 2234 O O . GLU A 1 285 ? 0.598 5.132 21.702 1.00 95.69 285 GLU A O 1
ATOM 2239 N N . GLU A 1 286 ? 0.693 4.822 19.480 1.00 95.56 286 GLU A N 1
ATOM 2240 C CA . GLU A 1 286 ? 2.027 4.235 19.471 1.00 95.56 286 GLU A CA 1
ATOM 2241 C C . GLU A 1 286 ? 2.809 4.767 18.269 1.00 95.56 286 GLU A C 1
ATOM 2243 O O . GLU A 1 286 ? 2.279 4.871 17.162 1.00 95.56 286 GLU A O 1
ATOM 2248 N N . ALA A 1 287 ? 4.085 5.077 18.488 1.00 93.81 287 ALA A N 1
ATOM 2249 C CA . ALA A 1 287 ? 5.039 5.373 17.433 1.00 93.81 287 ALA A CA 1
ATOM 2250 C C . ALA A 1 287 ? 6.331 4.611 17.720 1.00 93.81 287 ALA A C 1
ATOM 2252 O O . ALA A 1 287 ? 6.892 4.709 18.814 1.00 93.81 287 ALA A O 1
ATOM 2253 N N . PHE A 1 288 ? 6.806 3.829 16.758 1.00 92.12 288 PHE A N 1
ATOM 2254 C CA . PHE A 1 288 ? 8.015 3.029 16.932 1.00 92.12 288 PHE A CA 1
ATOM 2255 C C . PHE A 1 288 ? 8.804 2.920 15.633 1.00 92.12 288 PHE A C 1
ATOM 2257 O O . PHE A 1 288 ? 8.292 3.119 14.535 1.00 92.12 288 PHE A O 1
ATOM 2264 N N . LYS A 1 289 ? 10.097 2.634 15.770 1.00 88.12 289 LYS A N 1
ATOM 2265 C CA . LYS A 1 289 ? 11.043 2.589 14.655 1.00 88.12 289 LYS A CA 1
ATOM 2266 C C . LYS A 1 289 ? 11.459 1.149 14.403 1.00 88.12 289 LYS A C 1
ATOM 2268 O O . LYS A 1 289 ? 11.811 0.432 15.337 1.00 88.12 289 LYS A O 1
ATOM 2273 N N . THR A 1 290 ? 11.446 0.758 13.139 1.00 81.69 290 THR A N 1
ATOM 2274 C CA . THR A 1 290 ? 12.105 -0.448 12.640 1.00 81.69 290 THR A CA 1
ATOM 2275 C C . THR A 1 290 ? 13.443 -0.059 12.009 1.00 81.69 290 THR A C 1
ATOM 2277 O O . THR A 1 290 ? 13.916 1.074 12.165 1.00 81.69 290 THR A O 1
ATOM 2280 N N . PHE A 1 291 ? 14.083 -1.005 11.319 1.00 75.31 291 PHE A N 1
ATOM 2281 C CA . PHE A 1 291 ? 15.352 -0.767 10.640 1.00 75.31 291 PHE A CA 1
ATOM 2282 C C . PHE A 1 291 ? 15.244 0.352 9.587 1.00 75.31 291 PHE A C 1
ATOM 2284 O O . PHE A 1 291 ? 16.035 1.293 9.623 1.00 75.31 291 PHE A O 1
ATOM 2291 N N . ASN A 1 292 ? 14.214 0.305 8.732 1.00 76.81 292 ASN A N 1
ATOM 2292 C CA . ASN A 1 292 ? 14.056 1.222 7.595 1.00 76.81 292 ASN A CA 1
ATOM 2293 C C . ASN A 1 292 ? 12.829 2.140 7.686 1.00 76.81 292 ASN A C 1
ATOM 2295 O O . ASN A 1 292 ? 12.679 3.041 6.860 1.00 76.81 292 ASN A O 1
ATOM 2299 N N . GLU A 1 293 ? 11.950 1.952 8.670 1.00 85.69 293 GLU A N 1
ATOM 2300 C CA . GLU A 1 293 ? 10.670 2.659 8.729 1.00 85.69 293 GLU A CA 1
ATOM 2301 C C . GLU A 1 293 ? 10.356 3.170 10.137 1.00 85.69 293 GLU A C 1
ATOM 2303 O O . GLU A 1 293 ? 10.866 2.684 11.150 1.00 85.69 293 GLU A O 1
ATOM 2308 N N . THR A 1 294 ? 9.502 4.183 10.189 1.00 89.00 294 THR A N 1
ATOM 2309 C CA . THR A 1 294 ? 8.785 4.593 11.392 1.00 89.00 294 THR A CA 1
ATOM 2310 C C . THR A 1 294 ? 7.328 4.194 11.212 1.00 89.00 294 THR A C 1
ATOM 2312 O O . THR A 1 294 ? 6.727 4.492 10.182 1.00 89.00 294 THR A O 1
ATOM 2315 N N . TYR A 1 295 ? 6.766 3.528 12.210 1.00 92.94 295 TYR A N 1
ATOM 2316 C CA . TYR A 1 295 ? 5.363 3.152 12.253 1.00 92.94 295 TYR A CA 1
ATOM 2317 C C . TYR A 1 295 ? 4.618 4.057 13.219 1.00 92.94 295 TYR A C 1
ATOM 2319 O O . TYR A 1 295 ? 5.087 4.293 14.333 1.00 92.94 295 TYR A O 1
ATOM 2327 N N . PHE A 1 296 ? 3.441 4.499 12.795 1.00 95.62 296 PHE A N 1
ATOM 2328 C CA . PHE A 1 296 ? 2.472 5.210 13.613 1.00 95.62 296 PHE A CA 1
ATOM 2329 C C . PHE A 1 296 ? 1.191 4.396 13.689 1.00 95.62 296 PHE A C 1
ATOM 2331 O O . PHE A 1 296 ? 0.678 3.927 12.669 1.00 95.62 296 PHE A O 1
ATOM 2338 N N . VAL A 1 297 ? 0.676 4.241 14.903 1.00 97.62 297 VAL A N 1
ATOM 2339 C CA . VAL A 1 297 ? -0.584 3.554 15.166 1.00 97.62 297 VAL A CA 1
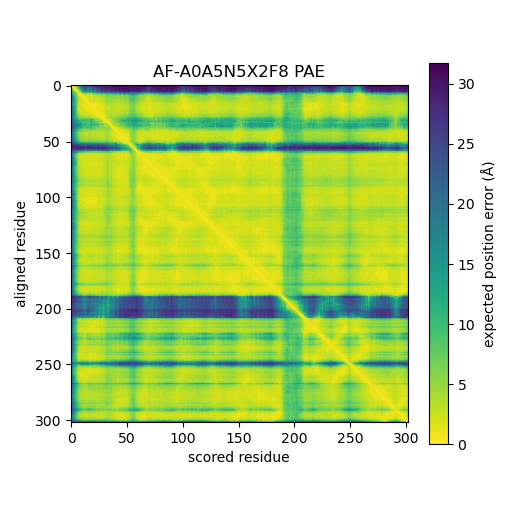ATOM 2340 C C . VAL A 1 297 ? -1.590 4.580 15.643 1.00 97.62 297 VAL A C 1
ATOM 2342 O O . VAL A 1 297 ? -1.468 5.131 16.738 1.00 97.62 297 VAL A O 1
ATOM 2345 N N . PHE A 1 298 ? -2.602 4.821 14.821 1.00 98.12 298 PHE A N 1
ATOM 2346 C CA . PHE A 1 298 ? -3.664 5.764 15.121 1.00 98.12 298 PHE A CA 1
ATOM 2347 C C . PHE A 1 298 ? -4.966 5.052 15.469 1.00 98.12 298 PHE A C 1
ATOM 2349 O O . PHE A 1 298 ? -5.275 3.977 14.949 1.00 98.12 298 PHE A O 1
ATOM 2356 N N . LYS A 1 299 ? -5.775 5.706 16.295 1.00 96.94 299 LYS A N 1
ATOM 2357 C CA . LYS A 1 299 ? -7.197 5.406 16.486 1.00 96.94 299 LYS A CA 1
ATOM 2358 C C . LYS A 1 299 ? -8.020 6.678 16.337 1.00 96.94 299 LYS A C 1
ATOM 2360 O O . LYS A 1 299 ? -7.474 7.776 16.397 1.00 96.94 299 LYS A O 1
ATOM 2365 N N . ARG A 1 300 ? -9.339 6.547 16.217 1.00 95.44 300 ARG A N 1
ATOM 2366 C CA . ARG A 1 300 ? -10.249 7.696 16.335 1.00 95.44 300 ARG A CA 1
ATOM 2367 C C . ARG A 1 300 ? -10.206 8.265 17.752 1.00 95.44 300 ARG A C 1
ATOM 2369 O O . ARG A 1 300 ? -10.221 7.495 18.711 1.00 95.44 300 ARG A O 1
ATOM 2376 N N . ALA A 1 301 ? -10.123 9.587 17.853 1.00 86.38 301 ALA A N 1
ATOM 2377 C CA . ALA A 1 301 ? -10.361 10.303 19.097 1.00 86.38 301 ALA A CA 1
ATOM 2378 C C . ALA A 1 301 ? -11.853 10.219 19.460 1.00 86.38 301 ALA A C 1
ATOM 2380 O O . ALA A 1 301 ? -12.698 10.146 18.560 1.00 86.38 301 ALA A O 1
ATOM 2381 N N . ASP A 1 302 ? -12.134 10.194 20.762 1.00 72.31 302 ASP A N 1
ATOM 2382 C CA . ASP A 1 302 ? -13.494 10.193 21.312 1.00 72.31 302 ASP A CA 1
ATOM 2383 C C . ASP A 1 302 ? -14.216 11.531 21.064 1.00 72.31 302 ASP A C 1
ATOM 2385 O O . ASP A 1 302 ? -13.547 12.594 21.098 1.00 72.31 302 ASP A O 1
#

Radius of gyration: 19.96 Å; Cα contacts (8 Å, |Δi|>4): 594; chains: 1; bounding box: 47×43×66 Å

Solvent-accessible surface area (backbone atoms only — not comparable to full-atom values): 16206 Å² total; per-residue (Å²): 134,82,80,77,73,83,56,67,40,83,38,68,67,39,73,34,66,65,36,34,52,48,51,54,51,51,50,59,78,39,28,82,82,67,42,73,65,54,57,55,78,52,52,51,60,50,50,52,54,50,52,58,72,53,62,75,79,56,94,64,62,49,31,38,36,31,42,61,28,46,58,32,57,66,64,54,49,52,36,48,52,32,56,76,69,68,52,85,34,60,58,27,34,42,35,34,26,16,68,36,59,29,13,31,53,45,18,56,58,48,46,79,72,36,76,51,55,75,49,41,51,37,78,46,74,37,74,39,46,65,55,50,46,58,74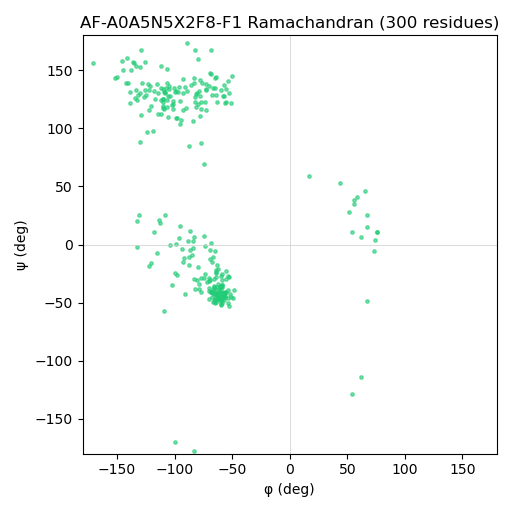,39,71,78,43,46,79,33,55,46,53,29,41,35,38,37,29,52,93,22,52,66,27,61,49,68,61,90,64,36,60,44,37,25,35,40,38,51,46,49,27,33,14,73,81,72,11,37,37,40,40,32,37,59,66,66,82,93,54,53,74,66,52,47,48,37,77,73,59,53,48,84,73,48,64,66,45,75,52,91,86,45,90,54,30,34,38,41,51,64,48,76,53,73,70,50,74,60,91,55,36,39,37,38,34,35,41,37,42,33,29,32,59,42,99,87,79,46,73,44,78,73,38,35,34,45,25,55,48,60,32,35,63,86,53,70,67,60,51,54,47,34,30,48,77,34,45,32,39,76,80,46,75,52,74,61,97,60,32,38,39,38,34,31,28,48,54,134